Protein AF-A0A9E5M0B5-F1 (afdb_monomer_lite)

Sequence (197 aa):
MRLLFVADPLESFRTYKDSTYAMMVQAQERGHSLYACDTSDLVALSSAAALAGRDGRSCRLAAQVARIELQRDASTVAAADDAASYDGWSGGAPAVRWFVRGEVELLALAGFDAIVMRKDPPFDLEFLYATQLLERAKAEGARVFNDPRALRDHNEKLAILEFAQFTAPTLVSRDPARLRAFVVENGEAVLKLLDGM

Structure (mmCIF, N/CA/C/O backbone):
data_AF-A0A9E5M0B5-F1
#
_entry.id   AF-A0A9E5M0B5-F1
#
loop_
_atom_site.group_PDB
_atom_site.id
_atom_site.type_symbol
_atom_site.label_atom_id
_atom_site.label_alt_id
_atom_site.label_comp_id
_atom_site.label_asym_id
_atom_site.label_entity_id
_atom_site.label_seq_id
_atom_site.pdbx_PDB_ins_code
_atom_site.Cartn_x
_atom_site.Cartn_y
_atom_site.Cartn_z
_atom_site.occupancy
_atom_site.B_iso_or_equiv
_atom_site.auth_seq_id
_atom_site.auth_comp_id
_atom_site.auth_asym_id
_atom_site.auth_atom_id
_atom_site.pdbx_PDB_model_num
ATOM 1 N N . MET A 1 1 ? -18.849 5.292 7.263 1.00 95.75 1 MET A N 1
ATOM 2 C CA . MET A 1 1 ? -17.879 4.176 7.239 1.00 95.75 1 MET A CA 1
ATOM 3 C C . MET A 1 1 ? -16.665 4.557 8.073 1.00 95.75 1 MET A C 1
ATOM 5 O O . MET A 1 1 ? -16.406 5.749 8.199 1.00 95.75 1 MET A O 1
ATOM 9 N N . ARG A 1 2 ? -15.943 3.587 8.639 1.00 97.44 2 ARG A N 1
ATOM 10 C CA . ARG A 1 2 ? -14.616 3.758 9.251 1.00 97.44 2 ARG A CA 1
ATOM 11 C C . ARG A 1 2 ? -13.557 3.382 8.219 1.00 97.44 2 ARG A C 1
ATOM 13 O O . ARG A 1 2 ? -13.495 2.220 7.826 1.00 97.44 2 A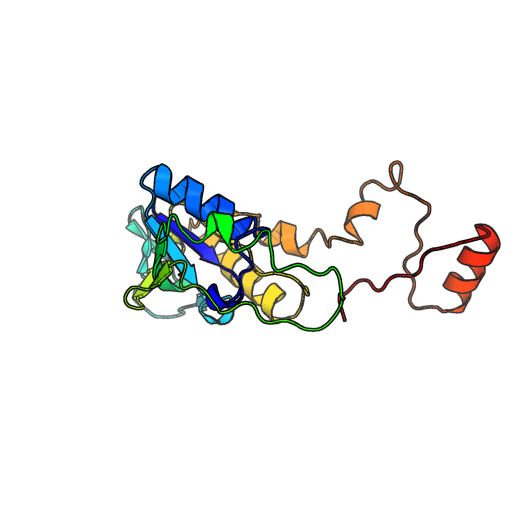RG A O 1
ATOM 20 N N . LEU A 1 3 ? -12.764 4.345 7.768 1.00 98.62 3 LEU A N 1
ATOM 21 C CA . LEU A 1 3 ? -11.724 4.134 6.763 1.00 98.62 3 LEU A CA 1
ATOM 22 C C . LEU A 1 3 ? -10.355 4.256 7.423 1.00 98.62 3 LEU A C 1
ATOM 24 O O . LEU A 1 3 ? -10.087 5.269 8.066 1.00 98.62 3 LEU A O 1
ATOM 28 N N . LEU A 1 4 ? -9.513 3.240 7.262 1.00 98.69 4 LEU A N 1
ATOM 29 C CA . LEU A 1 4 ? -8.119 3.270 7.692 1.00 98.69 4 LEU A CA 1
ATOM 30 C C . LEU A 1 4 ? -7.223 3.538 6.486 1.00 98.69 4 LEU A C 1
ATOM 32 O O . LEU A 1 4 ? -7.334 2.846 5.480 1.00 98.69 4 LEU A O 1
ATOM 36 N N . PHE A 1 5 ? -6.318 4.498 6.603 1.00 98.69 5 PHE A N 1
ATOM 37 C CA . PHE A 1 5 ? -5.231 4.725 5.660 1.00 98.69 5 PHE A CA 1
ATOM 38 C C . PHE A 1 5 ? -3.931 4.221 6.289 1.00 98.69 5 PHE A C 1
ATOM 40 O O . PHE A 1 5 ? -3.513 4.742 7.319 1.00 98.69 5 PHE A O 1
ATOM 47 N N . VAL A 1 6 ? -3.319 3.204 5.682 1.00 98.44 6 VAL A N 1
ATOM 48 C CA . VAL A 1 6 ? -1.963 2.755 6.030 1.00 98.44 6 VAL A CA 1
ATOM 49 C C . VAL A 1 6 ? -1.020 3.506 5.101 1.00 98.44 6 VAL A C 1
ATOM 51 O O . VAL A 1 6 ? -0.993 3.203 3.908 1.00 98.44 6 VAL A O 1
ATOM 54 N N . ALA A 1 7 ? -0.346 4.536 5.596 1.00 97.50 7 ALA A N 1
ATOM 55 C CA . ALA A 1 7 ? 0.393 5.489 4.769 1.00 97.50 7 ALA A CA 1
ATOM 56 C C . ALA A 1 7 ? 1.601 6.060 5.515 1.00 97.50 7 ALA A C 1
ATOM 58 O O . ALA A 1 7 ? 1.702 5.911 6.730 1.00 97.50 7 ALA A O 1
ATOM 59 N N . ASP A 1 8 ? 2.479 6.751 4.788 1.00 95.56 8 ASP A N 1
ATOM 60 C CA . ASP A 1 8 ? 3.555 7.544 5.382 1.00 95.56 8 ASP A CA 1
ATOM 61 C C . ASP A 1 8 ? 3.018 8.567 6.405 1.00 95.56 8 ASP A C 1
ATOM 63 O O . ASP A 1 8 ? 1.839 8.947 6.346 1.00 95.56 8 ASP A O 1
ATOM 67 N N . PRO A 1 9 ? 3.866 9.064 7.330 1.00 94.31 9 PRO A N 1
ATOM 68 C CA . PRO A 1 9 ? 3.465 10.073 8.304 1.00 94.31 9 PRO A CA 1
ATOM 69 C C . PRO A 1 9 ? 2.752 11.247 7.630 1.00 94.31 9 PRO A C 1
ATOM 71 O O . PRO A 1 9 ? 3.323 11.908 6.762 1.00 94.31 9 PRO A O 1
ATOM 74 N N . LEU A 1 10 ? 1.509 11.525 8.036 1.00 92.81 10 LEU A N 1
ATOM 75 C CA . LEU A 1 10 ? 0.664 12.562 7.423 1.00 92.81 10 LEU A CA 1
ATOM 76 C C . LEU A 1 10 ? 1.336 13.946 7.434 1.00 92.81 10 LEU A C 1
ATOM 78 O O . LEU A 1 10 ? 1.1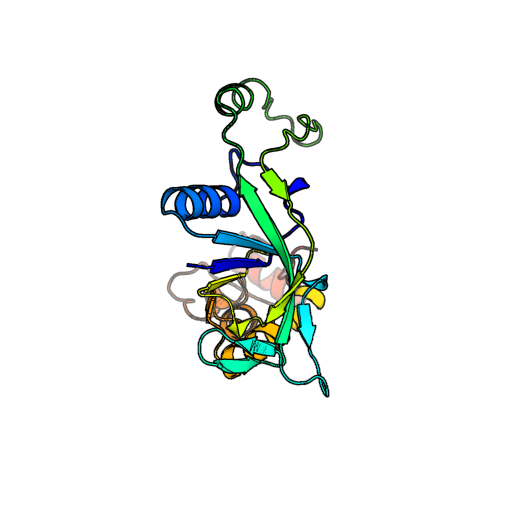52 14.764 6.539 1.00 92.81 10 LEU A O 1
ATOM 82 N N . GLU A 1 11 ? 2.179 14.206 8.425 1.00 90.38 11 GLU A N 1
ATOM 83 C CA . GLU A 1 11 ? 3.008 15.403 8.530 1.00 90.38 11 GLU A CA 1
ATOM 84 C C . GLU A 1 11 ? 3.915 15.630 7.302 1.00 90.38 11 GLU A C 1
ATOM 86 O O . GLU A 1 11 ? 4.281 16.769 7.019 1.00 90.38 11 GLU A O 1
ATOM 91 N N . SER A 1 12 ? 4.257 14.573 6.557 1.00 89.94 12 SER A N 1
ATOM 92 C CA . SER A 1 12 ? 5.091 14.637 5.350 1.00 89.94 12 SER A CA 1
ATOM 93 C C . SER A 1 12 ? 4.324 14.979 4.066 1.00 89.94 12 SER A C 1
ATOM 95 O O . SER A 1 12 ? 4.945 15.283 3.042 1.00 89.94 12 SER A O 1
ATOM 97 N N . PHE A 1 13 ? 2.987 14.953 4.093 1.00 90.19 13 PHE A N 1
ATOM 98 C CA . PHE A 1 13 ? 2.182 15.075 2.879 1.00 90.19 13 PHE A CA 1
ATOM 99 C C . PHE A 1 13 ? 2.238 16.486 2.302 1.00 90.19 13 PHE A C 1
ATOM 101 O O . PHE A 1 13 ? 2.132 17.495 3.003 1.00 90.19 13 PHE A O 1
ATOM 108 N N . ARG A 1 14 ? 2.296 16.556 0.971 1.00 89.25 14 ARG A N 1
ATOM 109 C CA . ARG A 1 14 ? 2.156 17.806 0.218 1.00 89.25 14 ARG A CA 1
ATOM 110 C C . ARG A 1 14 ? 0.733 17.917 -0.311 1.00 89.25 14 ARG A C 1
ATOM 112 O O . ARG A 1 14 ? 0.466 17.534 -1.447 1.00 89.25 14 ARG A O 1
ATOM 119 N N . THR A 1 15 ? -0.165 18.453 0.513 1.00 88.69 15 THR A N 1
ATOM 120 C CA . THR A 1 15 ? -1.627 18.460 0.288 1.00 88.69 15 THR A CA 1
ATOM 121 C C . THR A 1 15 ? -2.066 18.931 -1.102 1.00 88.69 15 THR A C 1
ATOM 123 O O . THR A 1 15 ? -3.020 18.385 -1.643 1.00 88.69 15 THR A O 1
ATOM 126 N N . TYR A 1 16 ? -1.351 19.874 -1.725 1.00 85.31 16 TYR A N 1
ATOM 127 C CA . TYR A 1 16 ? -1.674 20.383 -3.067 1.00 85.31 16 TYR A CA 1
ATOM 128 C C . TYR A 1 16 ? -1.540 19.345 -4.199 1.00 85.31 16 TYR A C 1
ATOM 130 O O . TYR A 1 16 ? -2.122 19.521 -5.265 1.00 85.31 16 TYR A O 1
ATOM 138 N N . LYS A 1 17 ? -0.770 18.269 -3.997 1.00 89.56 17 LYS A N 1
ATOM 139 C CA . LYS A 1 17 ? -0.542 17.211 -5.000 1.00 89.56 17 LYS A CA 1
ATOM 140 C C . LYS A 1 17 ? -0.695 15.795 -4.451 1.00 89.56 17 LYS A C 1
ATOM 142 O O . LYS A 1 17 ? -0.392 14.826 -5.147 1.00 89.56 17 LYS A O 1
ATOM 147 N N . ASP A 1 18 ? -1.131 15.673 -3.205 1.00 92.12 18 ASP A N 1
ATOM 148 C CA . ASP A 1 18 ? -1.264 14.393 -2.536 1.00 92.12 18 ASP A CA 1
ATOM 149 C C . ASP A 1 18 ? -2.647 13.790 -2.809 1.00 92.12 18 ASP A C 1
ATOM 151 O O . ASP A 1 18 ? -3.692 14.304 -2.398 1.00 92.12 18 ASP A O 1
ATOM 155 N N . SER A 1 19 ? -2.659 12.676 -3.535 1.00 95.25 19 SER A N 1
ATOM 156 C CA . SER A 1 19 ? -3.900 11.974 -3.866 1.00 95.25 19 SER A CA 1
ATOM 157 C C . SER A 1 19 ? -4.521 11.284 -2.648 1.00 95.25 19 SER A C 1
ATOM 159 O O . SER A 1 19 ? -5.746 11.189 -2.575 1.00 95.25 19 SER A O 1
ATOM 161 N N . THR A 1 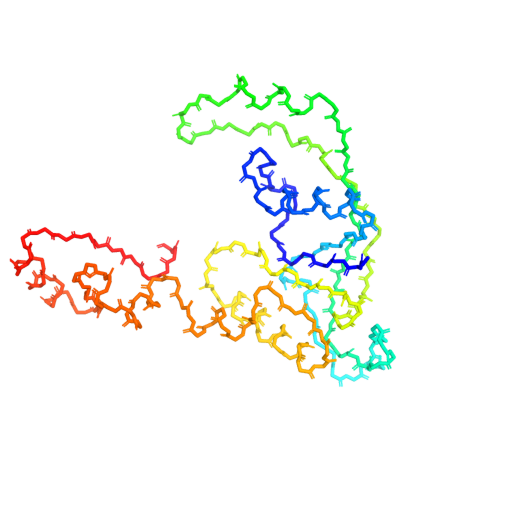20 ? -3.720 10.863 -1.664 1.00 96.38 20 THR A N 1
ATOM 162 C CA . THR A 1 20 ? -4.214 10.295 -0.402 1.00 96.38 20 THR A CA 1
ATOM 163 C C . THR A 1 20 ? -4.981 11.357 0.390 1.00 96.38 20 THR A C 1
ATOM 165 O O . THR A 1 20 ? -6.100 11.097 0.835 1.00 96.38 20 THR A O 1
ATOM 168 N N . TYR A 1 21 ? -4.450 12.580 0.482 1.00 95.56 21 TYR A N 1
ATOM 169 C CA . TYR A 1 21 ? -5.150 13.729 1.062 1.00 95.56 21 TYR A CA 1
ATOM 170 C C . TYR A 1 21 ? -6.485 13.999 0.352 1.00 95.56 21 TYR A C 1
ATOM 172 O O . TYR A 1 21 ? -7.523 14.093 1.010 1.00 95.56 21 TYR A O 1
ATOM 180 N N . ALA A 1 22 ? -6.500 14.045 -0.985 1.00 95.81 22 ALA A N 1
ATOM 181 C CA . ALA A 1 22 ? -7.733 14.260 -1.748 1.00 95.81 22 ALA A CA 1
ATOM 182 C C . ALA A 1 22 ? -8.801 13.179 -1.466 1.00 95.81 22 ALA A C 1
ATOM 184 O O . ALA A 1 22 ? -9.986 13.494 -1.316 1.00 95.81 22 ALA A O 1
ATOM 185 N N . MET A 1 23 ? -8.393 11.909 -1.328 1.00 97.62 23 MET A N 1
ATOM 186 C CA . MET A 1 23 ? -9.287 10.815 -0.924 1.00 97.62 23 MET A CA 1
ATOM 187 C C . MET A 1 23 ? -9.855 11.032 0.484 1.00 97.62 23 MET A C 1
ATOM 189 O O . MET A 1 23 ? -11.055 10.845 0.695 1.00 97.62 23 MET A O 1
ATOM 193 N N . MET A 1 24 ? -9.017 11.444 1.441 1.00 97.25 24 MET A N 1
ATOM 194 C CA . MET A 1 24 ? -9.436 11.728 2.816 1.00 97.25 24 MET A CA 1
ATOM 195 C C . MET A 1 24 ? -10.434 12.895 2.877 1.00 97.25 24 MET A C 1
ATOM 197 O O . MET A 1 24 ? -11.456 12.777 3.554 1.00 97.25 24 MET A O 1
ATOM 201 N N . VAL A 1 25 ? -10.199 13.983 2.129 1.00 96.25 25 VAL A N 1
ATOM 202 C CA . VAL A 1 25 ? -11.120 15.135 2.039 1.00 96.25 25 VAL A CA 1
ATOM 203 C C . VAL A 1 25 ? -12.507 14.679 1.602 1.00 96.25 25 VAL A C 1
ATOM 205 O O . VAL A 1 25 ? -13.494 14.947 2.290 1.00 96.25 25 VAL A O 1
ATOM 208 N N . GLN A 1 26 ? -12.581 13.926 0.504 1.00 97.31 26 GLN A N 1
ATOM 209 C CA . GLN A 1 26 ? -13.849 13.428 -0.030 1.00 97.31 26 GLN A CA 1
ATOM 210 C C . GLN A 1 26 ? -14.536 12.431 0.909 1.00 97.31 26 GLN A C 1
ATOM 212 O O . GLN A 1 26 ? -15.763 12.408 1.018 1.00 97.31 26 GLN A O 1
ATOM 217 N N . ALA A 1 27 ? -13.769 11.603 1.614 1.00 98.00 27 ALA A N 1
ATOM 218 C CA . ALA A 1 27 ? -14.321 10.690 2.602 1.00 98.00 27 ALA A CA 1
ATOM 219 C C . ALA A 1 27 ? -14.920 11.431 3.811 1.00 98.00 27 ALA A C 1
ATOM 221 O O . ALA A 1 27 ? -16.035 11.104 4.227 1.00 98.00 27 ALA A O 1
ATOM 222 N N . GLN A 1 28 ? -14.234 12.449 4.342 1.00 97.38 28 GLN A N 1
ATOM 223 C CA . GLN A 1 28 ? -14.754 13.265 5.444 1.00 97.38 28 GLN A CA 1
ATOM 224 C C . GLN A 1 28 ? -15.996 14.061 5.023 1.00 97.38 28 GLN A C 1
ATOM 226 O O . GLN A 1 28 ? -16.963 14.122 5.779 1.00 97.38 28 GLN A O 1
ATOM 231 N N . GLU A 1 29 ? -16.018 14.615 3.807 1.00 96.56 29 GLU A N 1
ATOM 232 C CA . GLU A 1 29 ? -17.193 15.299 3.236 1.00 96.56 29 GLU A CA 1
ATOM 233 C C . GLU A 1 29 ? -18.443 14.420 3.200 1.00 96.56 29 GLU A C 1
ATOM 235 O O . GLU A 1 29 ? -19.555 14.899 3.406 1.00 96.56 29 GLU A O 1
ATOM 240 N N . ARG A 1 30 ? -18.261 13.115 2.993 1.00 97.88 30 ARG A N 1
ATOM 241 C CA . ARG A 1 30 ? -19.337 12.115 2.997 1.00 97.88 30 ARG A CA 1
ATOM 242 C C . ARG A 1 30 ? -19.657 11.579 4.397 1.00 97.88 30 ARG A C 1
ATOM 244 O O . ARG A 1 30 ? -20.368 10.583 4.528 1.00 97.88 30 ARG A O 1
ATOM 251 N N . GLY A 1 31 ? -19.114 12.196 5.448 1.00 97.69 31 GLY A N 1
ATOM 252 C CA . GLY A 1 31 ? -19.341 11.810 6.841 1.00 97.69 31 GLY A CA 1
ATOM 253 C C . GLY A 1 31 ? -18.681 10.486 7.234 1.00 97.69 31 GLY A C 1
ATOM 254 O O . GLY A 1 31 ? -19.179 9.781 8.113 1.00 97.69 31 GLY A O 1
ATOM 255 N N . HIS A 1 32 ? -17.604 10.076 6.560 1.00 98.25 32 HIS A N 1
ATOM 256 C CA . HIS A 1 32 ? -16.824 8.912 6.978 1.00 98.25 32 HIS A CA 1
ATOM 257 C C . HIS A 1 32 ? -15.826 9.286 8.078 1.00 98.25 32 HIS A C 1
ATOM 259 O O . HIS A 1 32 ? -15.243 10.366 8.063 1.00 98.25 32 HIS A O 1
ATOM 265 N N . SER A 1 33 ? -15.611 8.369 9.021 1.00 98.19 33 SER A N 1
ATOM 266 C CA . SER A 1 33 ? -14.570 8.504 10.037 1.00 98.19 33 SER A CA 1
ATOM 267 C C . SER A 1 33 ? -13.235 8.076 9.444 1.00 98.19 33 SER A C 1
ATOM 269 O O . SER A 1 33 ? -13.131 6.965 8.913 1.00 98.19 33 SER A O 1
ATOM 271 N N . LEU A 1 34 ? -12.226 8.932 9.567 1.00 98.50 34 LEU A N 1
ATOM 272 C CA . LEU A 1 34 ? -10.882 8.678 9.066 1.00 98.50 34 LEU A CA 1
ATOM 273 C C . LEU A 1 34 ? -9.972 8.203 10.194 1.00 98.50 34 LEU A C 1
ATOM 275 O O . LEU A 1 34 ? -10.000 8.741 11.300 1.00 98.50 34 LEU A O 1
ATOM 279 N N . TYR A 1 35 ? -9.153 7.211 9.885 1.00 98.62 35 TYR A N 1
ATOM 280 C CA . TYR A 1 35 ? -8.090 6.704 10.734 1.00 98.62 35 TYR A CA 1
ATOM 281 C C . TYR A 1 35 ? -6.820 6.598 9.902 1.00 98.62 35 TYR A C 1
ATOM 283 O O . TYR A 1 35 ? -6.892 6.315 8.704 1.00 98.62 35 TYR A O 1
ATOM 291 N N . ALA A 1 36 ? -5.672 6.808 10.529 1.00 98.12 36 ALA A N 1
ATOM 292 C CA . ALA A 1 36 ? -4.380 6.637 9.883 1.00 98.12 36 ALA A CA 1
ATOM 293 C C . ALA A 1 36 ? -3.396 5.917 10.804 1.00 98.12 36 ALA A C 1
ATOM 295 O O . ALA A 1 36 ? -3.480 6.058 12.030 1.00 98.12 36 ALA A O 1
ATOM 296 N N . CYS A 1 37 ? -2.486 5.166 10.193 1.00 97.88 37 CYS A N 1
ATOM 297 C CA . CYS A 1 37 ? -1.316 4.572 10.828 1.00 97.88 37 CYS A CA 1
ATOM 298 C C . CYS A 1 37 ? -0.203 4.358 9.794 1.00 97.88 37 CYS A C 1
ATOM 300 O O . CYS A 1 37 ? -0.467 4.359 8.586 1.00 97.88 37 CYS A O 1
ATOM 302 N N . ASP A 1 38 ? 1.016 4.150 10.274 1.00 97.00 38 ASP A N 1
ATOM 303 C CA . ASP A 1 38 ? 2.153 3.720 9.463 1.00 97.00 38 ASP A CA 1
ATOM 304 C C . ASP A 1 38 ? 2.167 2.183 9.302 1.00 97.00 38 ASP A C 1
ATOM 306 O O . ASP A 1 38 ? 1.399 1.459 9.947 1.00 97.00 38 ASP A O 1
ATOM 310 N N . THR A 1 39 ? 3.017 1.648 8.422 1.00 97.00 39 THR A N 1
ATOM 311 C CA . THR A 1 39 ? 3.227 0.197 8.292 1.00 97.00 39 THR A CA 1
ATOM 312 C C . THR A 1 39 ? 3.801 -0.429 9.559 1.00 97.00 39 THR A C 1
ATOM 314 O O . THR A 1 39 ? 3.424 -1.553 9.903 1.00 97.00 39 THR A O 1
ATOM 317 N N . SER A 1 40 ? 4.639 0.304 10.291 1.00 96.62 40 SER A N 1
ATOM 318 C CA . SER A 1 40 ? 5.216 -0.114 11.573 1.00 96.62 40 SER A CA 1
ATOM 319 C C . SER A 1 40 ? 4.192 -0.252 12.708 1.00 96.62 40 SER A C 1
ATOM 321 O O . SER A 1 40 ? 4.447 -0.958 13.685 1.00 96.62 40 SER A O 1
ATOM 323 N N . ASP A 1 41 ? 3.004 0.343 12.562 1.00 97.75 41 ASP A N 1
ATOM 324 C CA . ASP A 1 41 ? 1.914 0.251 13.536 1.00 97.75 41 ASP A CA 1
ATOM 325 C C . ASP A 1 41 ? 1.073 -1.031 13.396 1.00 97.75 41 ASP A C 1
ATOM 327 O O . ASP A 1 41 ? 0.206 -1.296 14.238 1.00 97.75 41 ASP A O 1
ATOM 331 N N . LEU A 1 42 ? 1.287 -1.826 12.339 1.00 97.81 42 LEU A N 1
ATOM 332 C CA . LEU A 1 42 ? 0.588 -3.093 12.109 1.00 97.81 42 LEU A CA 1
ATOM 333 C C . LEU A 1 42 ? 1.067 -4.165 13.096 1.00 97.81 42 LEU A C 1
ATOM 335 O O . LEU A 1 42 ? 2.260 -4.419 13.251 1.00 97.81 42 LEU A O 1
ATOM 339 N N . VAL A 1 43 ? 0.124 -4.867 13.726 1.00 95.25 43 VAL A N 1
ATOM 340 C CA . VAL A 1 43 ? 0.417 -5.868 14.760 1.00 95.25 43 VAL A CA 1
ATOM 341 C C . VAL A 1 43 ? -0.323 -7.175 14.486 1.00 95.25 43 VAL A C 1
ATOM 343 O O . VAL A 1 43 ? -1.507 -7.184 14.146 1.00 95.25 43 VAL A O 1
ATOM 346 N N . ALA A 1 44 ? 0.366 -8.300 14.700 1.00 94.25 44 ALA A N 1
ATOM 347 C CA . ALA A 1 44 ? -0.229 -9.632 14.748 1.00 94.25 44 ALA A CA 1
ATOM 348 C C . ALA A 1 44 ? -0.204 -10.193 16.173 1.00 94.25 44 ALA A C 1
ATOM 350 O O . ALA A 1 44 ? 0.841 -10.243 16.820 1.00 94.25 44 ALA A O 1
ATOM 351 N N . LEU A 1 45 ? -1.355 -10.663 16.649 1.00 88.75 45 LEU A N 1
ATOM 352 C CA . LEU A 1 45 ? -1.521 -11.202 17.995 1.00 88.75 45 LEU A CA 1
ATOM 353 C C . LEU A 1 45 ? -1.689 -12.726 17.937 1.00 88.75 45 LEU A C 1
ATOM 355 O O . LEU A 1 45 ? -2.587 -13.246 17.275 1.00 88.75 45 LEU A O 1
ATOM 359 N N . SER A 1 46 ? -0.837 -13.469 18.646 1.00 80.19 46 SER A N 1
ATOM 360 C CA . SER A 1 46 ? -0.914 -14.937 18.692 1.00 80.19 46 SER A CA 1
ATOM 361 C C . SER A 1 46 ? -1.909 -15.457 19.735 1.00 80.19 46 SER A C 1
ATOM 363 O O . SER A 1 46 ? -2.555 -16.476 19.496 1.00 80.19 46 SER A O 1
ATOM 365 N N . SER A 1 47 ? -2.045 -14.759 20.869 1.00 68.62 47 SER A N 1
ATOM 366 C CA . SER A 1 47 ? -2.735 -15.257 22.070 1.00 68.62 47 SER A CA 1
ATOM 367 C C . SER A 1 47 ? -3.709 -14.276 22.733 1.00 68.62 47 SER A C 1
ATOM 369 O O . SER A 1 47 ? -4.398 -14.665 23.675 1.00 68.62 47 SER A O 1
ATOM 371 N N . ALA A 1 48 ? -3.805 -13.025 22.272 1.00 54.34 48 ALA A N 1
ATOM 372 C CA . ALA A 1 48 ? -4.793 -12.092 22.809 1.00 54.34 48 ALA A CA 1
ATOM 373 C C . ALA A 1 48 ? -6.213 -12.553 22.445 1.00 54.34 48 ALA A C 1
ATOM 375 O O . ALA A 1 48 ? -6.426 -13.073 21.344 1.00 54.34 48 ALA A O 1
ATOM 376 N N . ALA A 1 49 ? -7.178 -12.339 23.350 1.00 63.59 49 ALA A N 1
ATOM 377 C CA . ALA A 1 49 ? -8.598 -12.438 23.026 1.00 63.59 49 ALA A CA 1
ATOM 378 C C . ALA A 1 49 ? -8.832 -11.588 21.775 1.00 63.59 49 ALA A C 1
ATOM 380 O O . ALA A 1 49 ? -8.669 -10.369 21.813 1.00 63.59 49 ALA A O 1
ATOM 381 N N . ALA A 1 50 ? -9.054 -12.260 20.647 1.00 67.00 50 ALA A N 1
ATOM 382 C CA . ALA A 1 50 ? -9.011 -11.620 19.348 1.00 67.00 50 ALA A CA 1
ATOM 383 C C . ALA A 1 50 ? -9.965 -10.420 19.332 1.00 67.00 50 ALA A C 1
ATOM 385 O O . ALA A 1 50 ? -11.084 -10.492 19.845 1.00 67.00 50 ALA A O 1
ATOM 386 N N . LEU A 1 51 ? -9.477 -9.298 18.802 1.00 79.56 51 LEU A N 1
ATOM 387 C CA . LEU A 1 51 ? -10.187 -8.032 18.873 1.00 79.56 51 LEU A CA 1
ATOM 388 C C . LEU A 1 51 ? -11.491 -8.145 18.078 1.00 79.56 51 LEU A C 1
ATOM 390 O O . LEU A 1 51 ? -11.549 -8.810 17.037 1.00 79.56 51 LEU A O 1
ATOM 394 N N . ALA A 1 52 ? -12.545 -7.501 18.576 1.00 78.88 52 ALA A N 1
ATOM 395 C CA . ALA A 1 52 ? -13.842 -7.523 17.917 1.00 78.88 52 ALA A CA 1
ATOM 396 C C . ALA A 1 52 ? -13.758 -6.790 16.568 1.00 78.88 52 ALA A C 1
ATOM 398 O O . ALA A 1 52 ? -13.547 -5.578 16.506 1.00 78.88 52 ALA A O 1
ATOM 399 N N . GLY A 1 53 ? -13.917 -7.538 15.479 1.00 79.31 53 GLY A N 1
ATOM 400 C CA . GLY A 1 53 ? -14.146 -6.990 14.151 1.00 79.31 53 GLY A CA 1
ATOM 401 C C . GLY A 1 53 ? -15.563 -6.433 14.016 1.00 79.31 53 GLY A C 1
ATOM 402 O O . GLY A 1 53 ? -16.422 -6.619 14.881 1.00 79.31 53 GLY A O 1
ATOM 403 N N . ARG A 1 54 ? -15.828 -5.770 12.888 1.00 77.94 54 ARG A N 1
ATOM 404 C CA . ARG A 1 54 ? -17.078 -5.031 12.654 1.00 77.94 54 ARG A CA 1
ATOM 405 C C . ARG A 1 54 ? -18.337 -5.904 12.752 1.00 77.94 54 ARG A C 1
ATOM 407 O O . ARG A 1 54 ? -19.372 -5.431 13.199 1.00 77.94 54 ARG A O 1
ATOM 414 N N . ASP A 1 55 ? -18.231 -7.177 12.372 1.00 76.88 55 ASP A N 1
ATOM 415 C CA . ASP A 1 55 ? -19.359 -8.116 12.324 1.00 76.88 55 ASP A CA 1
ATOM 416 C C . ASP A 1 55 ? -19.347 -9.111 13.510 1.00 76.88 55 ASP A C 1
ATOM 418 O O . ASP A 1 55 ? -19.844 -10.229 13.393 1.00 76.88 55 ASP A O 1
ATOM 422 N N . GLY A 1 56 ? -18.671 -8.779 14.619 1.00 74.12 56 GLY A N 1
ATOM 423 C CA . GLY A 1 56 ? -18.471 -9.686 15.763 1.00 74.12 56 GLY A CA 1
ATOM 424 C C . GLY A 1 56 ? -17.471 -10.822 15.506 1.00 74.12 56 GLY A C 1
ATOM 425 O O . GLY A 1 56 ? -17.144 -11.586 16.412 1.00 74.12 56 GLY A O 1
ATOM 426 N N . ARG A 1 57 ? -16.943 -10.920 14.279 1.00 76.50 57 ARG A N 1
ATOM 427 C CA . ARG A 1 57 ? -15.838 -11.815 13.931 1.00 76.50 57 ARG A CA 1
ATOM 428 C C . ARG A 1 57 ? -14.568 -11.370 14.638 1.00 76.50 57 ARG A C 1
ATOM 430 O O . ARG A 1 57 ? -14.224 -10.193 14.642 1.00 76.50 57 ARG A O 1
ATOM 437 N N . SER A 1 58 ? -13.865 -12.331 15.209 1.00 84.38 58 SER A N 1
ATOM 438 C CA . SER A 1 58 ? -12.613 -12.084 15.900 1.00 84.38 58 SER A CA 1
ATOM 439 C C . SER A 1 58 ? -11.484 -11.848 14.893 1.00 84.38 58 SER A C 1
ATOM 441 O O . SER A 1 58 ? -11.327 -12.658 13.979 1.00 84.38 58 SER A O 1
ATOM 443 N N . CYS A 1 59 ? -10.683 -10.801 15.077 1.00 88.81 59 CYS A N 1
ATOM 444 C CA . CYS A 1 59 ? -9.514 -10.529 14.244 1.00 88.81 59 CYS A CA 1
ATOM 445 C C . CYS A 1 59 ? -8.263 -10.397 15.112 1.00 88.81 59 CYS A C 1
ATOM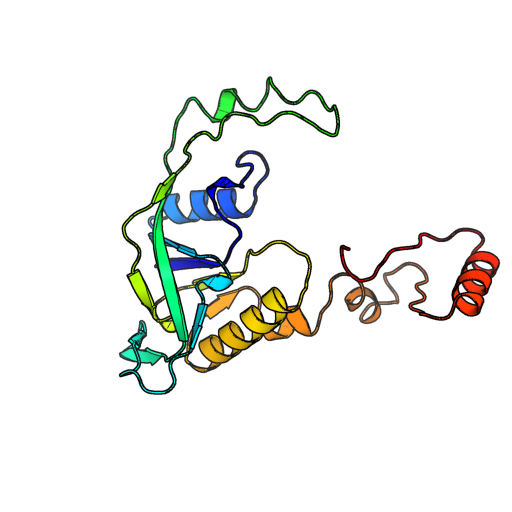 447 O O . CYS A 1 59 ? -8.240 -9.669 16.105 1.00 88.81 59 CYS A O 1
ATOM 449 N N . ARG A 1 60 ? -7.218 -11.134 14.745 1.00 92.88 60 ARG A N 1
ATOM 450 C CA . ARG A 1 60 ? -5.916 -11.145 15.425 1.00 92.88 60 ARG A CA 1
ATOM 451 C C . ARG A 1 60 ? -4.958 -10.099 14.877 1.00 92.88 60 ARG A C 1
ATOM 453 O O . ARG A 1 60 ? -3.878 -9.914 15.431 1.00 92.88 60 ARG A O 1
ATOM 460 N N . LEU A 1 61 ? -5.335 -9.473 13.768 1.00 96.00 61 LEU A N 1
ATOM 461 C CA . LEU A 1 61 ? -4.544 -8.471 13.084 1.00 96.00 61 LEU A CA 1
ATOM 462 C C . LEU A 1 61 ? -5.124 -7.113 13.462 1.00 96.00 61 LEU A C 1
ATOM 464 O O . LEU A 1 61 ? -6.325 -6.866 13.317 1.00 96.00 61 LEU A O 1
ATOM 468 N N . ALA A 1 62 ? -4.266 -6.256 13.985 1.00 96.06 62 ALA A N 1
ATOM 469 C CA . ALA A 1 62 ? -4.624 -4.962 14.535 1.00 96.06 62 ALA A CA 1
ATOM 470 C C . ALA A 1 62 ? -3.664 -3.891 14.023 1.00 96.06 62 ALA A C 1
ATOM 472 O O . ALA A 1 62 ? -2.640 -4.202 13.416 1.00 96.06 62 ALA A O 1
ATOM 473 N N . ALA A 1 63 ? -3.993 -2.638 14.299 1.00 97.56 63 ALA A N 1
ATOM 474 C CA . ALA A 1 63 ? -3.059 -1.535 14.163 1.00 97.56 63 ALA A CA 1
ATOM 475 C C . ALA A 1 63 ? -3.212 -0.568 15.334 1.00 97.56 63 ALA A C 1
ATOM 477 O O . ALA A 1 63 ? -4.322 -0.393 15.854 1.00 97.56 63 ALA A O 1
ATOM 478 N N . GLN A 1 64 ? -2.104 0.055 15.729 1.00 97.56 64 GLN A N 1
ATOM 479 C CA . GLN A 1 64 ? -2.156 1.294 16.496 1.00 97.56 64 GLN A CA 1
ATOM 480 C C . GLN A 1 64 ? -2.602 2.397 15.542 1.00 97.56 64 GLN A C 1
ATOM 482 O O . GLN A 1 64 ? -1.928 2.695 14.565 1.00 97.56 64 GLN A O 1
ATOM 487 N N . VAL A 1 65 ? -3.783 2.954 15.767 1.00 97.81 65 VAL A N 1
ATOM 488 C CA . VAL A 1 65 ? -4.382 3.930 14.855 1.00 97.81 65 VAL A CA 1
ATOM 489 C C . VAL A 1 65 ? -4.777 5.172 15.619 1.00 97.81 65 VAL A C 1
ATOM 491 O O . VAL A 1 65 ? -5.182 5.097 16.776 1.00 97.81 65 VAL A O 1
ATOM 494 N N . ALA A 1 66 ? -4.749 6.312 14.945 1.00 97.19 66 ALA A N 1
ATOM 495 C CA . ALA A 1 66 ? -5.370 7.520 15.458 1.00 97.19 66 ALA A CA 1
ATOM 496 C C . ALA A 1 66 ? -6.520 7.938 14.549 1.00 97.19 66 ALA A C 1
ATOM 498 O O . ALA A 1 66 ? -6.407 7.895 13.319 1.00 97.19 66 ALA A O 1
ATOM 499 N N . ARG A 1 67 ? -7.629 8.376 15.152 1.00 97.69 67 ARG A N 1
ATOM 500 C CA . ARG A 1 67 ? -8.682 9.070 14.406 1.00 97.69 67 ARG A CA 1
ATOM 501 C C . ARG A 1 67 ? -8.146 10.417 13.927 1.00 97.69 67 ARG A C 1
ATOM 503 O O . ARG A 1 67 ? -7.514 11.140 14.699 1.00 97.69 67 ARG A O 1
ATOM 510 N N . ILE A 1 68 ? -8.424 10.748 12.672 1.00 96.50 68 ILE A N 1
ATOM 511 C CA . ILE A 1 68 ? -7.985 11.988 12.036 1.00 96.50 68 ILE A CA 1
ATOM 512 C C . ILE A 1 68 ? -9.200 12.838 11.669 1.00 96.50 68 ILE A C 1
ATOM 514 O O . ILE A 1 68 ? -10.181 12.330 11.125 1.00 96.50 68 ILE A O 1
ATOM 518 N N . GLU A 1 69 ? -9.112 14.136 11.940 1.00 96.56 69 GLU A N 1
ATOM 519 C CA . GLU A 1 69 ? -10.069 15.136 11.469 1.00 96.56 69 GLU A CA 1
ATOM 520 C C . GLU A 1 69 ? -9.334 16.183 10.640 1.00 96.56 69 GLU A C 1
ATOM 522 O O . GLU A 1 69 ? -8.416 16.849 11.120 1.00 96.56 69 GLU A O 1
ATOM 527 N N . LEU A 1 70 ? -9.716 16.311 9.372 1.00 94.38 70 LEU A N 1
ATOM 528 C CA . LEU A 1 70 ? -9.119 17.281 8.465 1.00 94.38 70 LEU A CA 1
ATOM 529 C C . LEU A 1 70 ? -9.629 18.675 8.802 1.00 94.38 70 LEU A C 1
ATOM 531 O O . LEU A 1 70 ? -10.841 18.900 8.883 1.00 94.38 70 LEU A O 1
ATOM 535 N N . GLN A 1 71 ? -8.702 19.614 8.938 1.00 88.19 71 GLN A N 1
ATOM 536 C CA . GLN A 1 71 ? -9.019 21.018 9.137 1.00 88.19 71 GLN A CA 1
ATOM 537 C C . GLN A 1 71 ? -9.156 21.689 7.772 1.00 88.19 71 GLN A C 1
ATOM 539 O O . GLN A 1 71 ? -8.249 21.639 6.943 1.00 88.19 71 GLN A O 1
ATOM 544 N N . ARG A 1 72 ? -10.304 22.325 7.528 1.00 68.25 72 ARG A N 1
ATOM 545 C CA . ARG A 1 72 ? -10.453 23.248 6.402 1.00 68.25 72 ARG A CA 1
ATOM 546 C C . ARG A 1 72 ? -9.966 24.610 6.853 1.00 68.25 72 ARG A C 1
ATOM 548 O O . ARG A 1 72 ? -10.742 25.362 7.435 1.00 68.25 72 ARG A O 1
ATOM 555 N N . ASP A 1 73 ? -8.710 24.932 6.597 1.00 55.81 73 ASP A N 1
ATOM 556 C CA . ASP A 1 73 ? -8.317 26.332 6.649 1.00 55.81 73 ASP A CA 1
ATOM 557 C C . ASP A 1 73 ? -8.525 26.949 5.261 1.00 55.81 73 ASP A C 1
ATOM 559 O O . ASP A 1 73 ? -7.864 26.571 4.293 1.00 55.81 73 ASP A O 1
ATOM 563 N N . ALA A 1 74 ? -9.461 27.896 5.156 1.00 47.09 74 ALA A N 1
ATOM 564 C CA . ALA A 1 74 ? -9.763 28.611 3.916 1.00 47.09 74 ALA A CA 1
ATOM 565 C C . ALA A 1 74 ? -8.551 29.397 3.369 1.00 47.09 74 ALA A C 1
ATOM 567 O O . ALA A 1 74 ? -8.553 29.782 2.202 1.00 47.09 74 ALA A O 1
ATOM 568 N N . SER A 1 75 ? -7.508 29.602 4.181 1.00 46.34 75 SER A N 1
ATOM 569 C CA . SER A 1 75 ? -6.265 30.275 3.789 1.00 46.34 75 SER A CA 1
ATOM 570 C C . SER A 1 75 ? -5.207 29.354 3.157 1.00 46.34 75 SER A C 1
ATOM 572 O O . SER A 1 75 ? -4.256 29.842 2.548 1.00 46.34 75 SER A O 1
ATOM 574 N N . THR A 1 76 ? -5.376 28.026 3.222 1.00 47.19 76 THR A N 1
ATOM 575 C CA . THR A 1 76 ? -4.370 27.059 2.724 1.00 47.19 76 THR A CA 1
ATOM 576 C C . THR A 1 76 ? -4.443 26.766 1.234 1.00 47.19 76 THR A C 1
ATOM 578 O O . THR A 1 76 ? -3.460 26.308 0.658 1.00 47.19 76 THR A O 1
ATOM 581 N N . VAL A 1 77 ? -5.573 27.068 0.595 1.00 45.56 77 VAL A N 1
ATOM 582 C CA . VAL A 1 77 ? -5.734 26.881 -0.854 1.00 45.56 77 VAL A CA 1
ATOM 583 C C . VAL A 1 77 ? -4.972 27.961 -1.636 1.00 45.56 77 VAL A C 1
ATOM 585 O O . VAL A 1 77 ? -4.514 27.692 -2.734 1.00 45.56 77 VAL A O 1
ATOM 588 N N . ALA A 1 78 ? -4.778 29.153 -1.055 1.00 40.47 78 ALA A N 1
ATOM 589 C CA . ALA A 1 78 ? -4.147 30.289 -1.734 1.00 40.47 78 ALA A CA 1
ATOM 590 C C . ALA A 1 78 ? -2.622 30.387 -1.526 1.00 40.47 78 ALA A C 1
ATOM 592 O O . ALA A 1 78 ? -1.927 30.954 -2.359 1.00 40.47 78 ALA A O 1
ATOM 593 N N . ALA A 1 79 ? -2.074 29.843 -0.432 1.00 42.84 79 ALA A N 1
ATOM 594 C CA . ALA A 1 79 ? -0.648 29.995 -0.112 1.00 42.84 79 ALA A CA 1
ATOM 595 C C . ALA A 1 79 ? 0.280 29.004 -0.847 1.00 42.84 79 ALA A C 1
ATOM 597 O O . ALA A 1 79 ? 1.499 29.156 -0.793 1.00 42.84 79 ALA A O 1
ATOM 598 N N . ALA A 1 80 ? -0.272 27.981 -1.509 1.00 46.50 80 ALA A N 1
ATOM 599 C CA . ALA A 1 80 ? 0.513 26.995 -2.256 1.00 46.50 80 ALA A CA 1
ATOM 600 C C . ALA A 1 80 ? 0.861 27.447 -3.687 1.00 46.50 80 ALA A C 1
ATOM 602 O O . ALA A 1 80 ? 1.813 26.916 -4.260 1.00 46.50 80 ALA A O 1
ATOM 603 N N . ASP A 1 81 ? 0.136 28.426 -4.238 1.00 42.28 81 ASP A N 1
ATOM 604 C CA . ASP A 1 81 ? 0.310 28.866 -5.629 1.00 42.28 81 ASP A CA 1
ATOM 605 C C . ASP A 1 81 ? 1.507 29.820 -5.821 1.00 42.28 81 ASP A C 1
ATOM 607 O O . ASP A 1 81 ? 2.076 29.866 -6.909 1.00 42.28 81 ASP A O 1
ATOM 611 N N . ASP A 1 82 ? 1.976 30.499 -4.764 1.00 41.28 82 ASP A N 1
ATOM 612 C CA . ASP A 1 82 ? 2.980 31.577 -4.876 1.00 41.28 82 ASP A CA 1
ATOM 613 C C . ASP A 1 82 ? 4.405 31.220 -4.392 1.00 41.28 82 ASP A C 1
ATOM 615 O O . ASP A 1 82 ? 5.285 32.080 -4.377 1.00 41.28 82 ASP A O 1
ATOM 619 N N . ALA A 1 83 ? 4.685 29.965 -4.011 1.00 43.38 83 ALA A N 1
ATOM 620 C CA . ALA A 1 83 ? 6.000 29.577 -3.461 1.00 43.38 83 ALA A CA 1
ATOM 621 C C . ALA A 1 83 ? 6.734 28.456 -4.216 1.00 43.38 83 ALA A C 1
ATOM 623 O O . ALA A 1 83 ? 7.813 28.038 -3.795 1.00 43.38 83 ALA A O 1
ATOM 624 N N . ALA A 1 84 ? 6.196 27.959 -5.331 1.00 43.19 84 ALA A N 1
ATOM 625 C CA . ALA A 1 84 ? 6.871 26.942 -6.131 1.00 43.19 84 ALA A CA 1
ATOM 626 C C . ALA A 1 84 ? 7.707 27.591 -7.246 1.00 43.19 84 ALA A C 1
ATOM 628 O O . ALA A 1 84 ? 7.369 27.494 -8.426 1.00 43.19 84 ALA A O 1
ATOM 629 N N . SER A 1 85 ? 8.837 28.213 -6.884 1.00 39.31 85 SER A N 1
ATOM 630 C CA . SER A 1 85 ? 9.947 28.245 -7.838 1.00 39.31 85 SER A CA 1
ATOM 631 C C . SER A 1 85 ? 10.301 26.790 -8.151 1.00 39.31 85 SER A C 1
ATOM 633 O O . SER A 1 85 ? 10.424 25.945 -7.260 1.00 39.31 85 SER A O 1
ATOM 635 N N . TYR A 1 86 ? 10.383 26.465 -9.438 1.00 43.47 86 TYR A N 1
ATOM 636 C CA . TYR A 1 86 ? 10.733 25.134 -9.930 1.00 43.47 86 TYR A CA 1
ATOM 637 C C . TYR A 1 86 ? 12.247 24.903 -9.793 1.00 43.47 86 TYR A C 1
ATOM 639 O O . TYR A 1 86 ? 12.909 24.461 -10.725 1.00 43.47 86 TYR A O 1
ATOM 647 N N . ASP A 1 87 ? 12.803 25.221 -8.626 1.00 32.78 87 ASP A N 1
ATOM 648 C CA . ASP A 1 87 ? 14.202 24.993 -8.307 1.00 32.78 87 ASP A CA 1
ATOM 649 C C . ASP A 1 87 ? 14.259 23.681 -7.532 1.00 32.78 87 ASP A C 1
ATOM 651 O O . ASP A 1 87 ? 13.986 23.591 -6.331 1.00 32.78 87 ASP A O 1
ATOM 655 N N . GLY A 1 88 ? 14.511 22.605 -8.278 1.00 47.56 88 GLY A N 1
ATOM 656 C CA . GLY A 1 88 ? 14.746 21.289 -7.708 1.00 47.56 88 GLY A CA 1
ATOM 657 C C . GLY A 1 88 ? 15.766 21.397 -6.577 1.00 47.56 88 GLY A C 1
ATOM 658 O O . GLY A 1 88 ? 16.849 21.934 -6.776 1.00 47.56 88 GLY A O 1
ATOM 659 N N . TRP A 1 89 ? 15.399 20.867 -5.408 1.00 46.09 89 TRP A N 1
ATOM 660 C CA . TRP A 1 89 ? 16.200 20.867 -4.180 1.00 46.09 89 TRP A CA 1
ATOM 661 C C . TRP A 1 89 ? 16.367 22.222 -3.473 1.00 46.09 89 TRP A C 1
ATOM 663 O O . TRP A 1 89 ? 17.449 22.794 -3.446 1.00 46.09 89 TRP A O 1
ATOM 673 N N . SER A 1 90 ? 15.315 22.682 -2.791 1.00 44.31 90 SER A N 1
ATOM 674 C CA . SER A 1 90 ? 15.288 23.091 -1.365 1.00 44.31 90 SER A CA 1
ATOM 675 C C . SER A 1 90 ? 14.173 24.114 -1.121 1.00 44.31 90 SER A C 1
ATOM 677 O O . SER A 1 90 ? 14.034 25.082 -1.853 1.00 44.31 90 SER A O 1
ATOM 679 N N . GLY A 1 91 ? 13.353 23.890 -0.091 1.00 37.06 91 GLY A N 1
ATOM 680 C CA . GLY A 1 91 ? 12.282 24.823 0.271 1.00 37.06 91 GLY A CA 1
ATOM 681 C C . GLY A 1 91 ? 11.154 24.137 1.025 1.00 37.06 91 GLY A C 1
ATOM 682 O O . GLY A 1 91 ? 10.137 23.767 0.443 1.00 37.06 91 GLY A O 1
ATOM 683 N N . GLY A 1 92 ? 11.356 23.911 2.324 1.00 45.72 92 GLY A N 1
ATOM 684 C CA . GLY A 1 92 ? 10.296 23.464 3.220 1.00 45.72 92 GLY A CA 1
ATOM 685 C C . GLY A 1 92 ? 9.289 24.590 3.415 1.00 45.72 92 GLY A C 1
ATOM 686 O O . GLY A 1 92 ? 9.529 25.496 4.211 1.00 45.72 92 GLY A O 1
ATOM 687 N N . ALA A 1 93 ? 8.169 24.533 2.692 1.00 45.91 93 ALA A N 1
ATOM 688 C CA . ALA A 1 93 ? 6.980 25.275 3.083 1.00 45.91 93 ALA A CA 1
ATOM 689 C C . ALA A 1 93 ? 6.628 24.884 4.533 1.00 45.91 93 ALA A C 1
ATOM 691 O O . ALA A 1 93 ? 6.753 23.703 4.881 1.00 45.91 93 ALA A O 1
ATOM 692 N N . PRO A 1 94 ? 6.239 25.836 5.398 1.00 44.31 94 PRO A N 1
ATOM 693 C CA . PRO A 1 94 ? 5.866 25.512 6.766 1.00 44.31 94 PRO A CA 1
ATOM 694 C C . PRO A 1 94 ? 4.765 24.453 6.740 1.00 44.31 94 PRO A C 1
ATOM 696 O O . PRO A 1 94 ? 3.813 24.565 5.967 1.00 44.31 94 PRO A O 1
ATOM 699 N N . ALA A 1 95 ? 4.921 23.413 7.563 1.00 54.78 95 ALA A N 1
ATOM 700 C CA . ALA A 1 95 ? 3.935 22.355 7.709 1.00 54.78 95 ALA A CA 1
ATOM 701 C C . ALA A 1 95 ? 2.646 22.972 8.258 1.00 54.78 95 ALA A C 1
ATOM 703 O O . ALA A 1 95 ? 2.471 23.117 9.469 1.00 54.78 95 ALA A O 1
ATOM 704 N N . VAL A 1 96 ? 1.756 23.402 7.364 1.00 58.06 96 VAL A N 1
ATOM 705 C CA . VAL A 1 96 ? 0.429 23.824 7.779 1.00 58.06 96 VAL A CA 1
ATOM 706 C C . VAL A 1 96 ? -0.248 22.595 8.348 1.00 58.06 96 VAL A C 1
ATOM 708 O O . VAL A 1 96 ? -0.331 21.553 7.696 1.00 58.06 96 VAL A O 1
ATOM 711 N N . ARG A 1 97 ? -0.697 22.703 9.594 1.00 76.88 97 ARG A N 1
ATOM 712 C CA . ARG A 1 97 ? -1.389 21.618 10.270 1.00 76.88 97 ARG A CA 1
ATOM 713 C C . ARG A 1 97 ? -2.763 21.446 9.625 1.00 76.88 97 ARG A C 1
ATOM 715 O O . ARG A 1 97 ? -3.719 22.110 9.992 1.00 76.88 97 ARG A O 1
ATOM 722 N N . TRP A 1 98 ? -2.838 20.566 8.633 1.00 89.44 98 TRP A N 1
ATOM 723 C CA . TRP A 1 98 ? -4.044 20.292 7.847 1.00 89.44 98 TRP A CA 1
ATOM 724 C C . TRP A 1 98 ? -4.953 19.231 8.492 1.00 89.44 98 TRP A C 1
ATOM 726 O O . TRP A 1 98 ? -6.021 18.913 7.965 1.00 89.44 98 TRP A O 1
ATOM 736 N N . PHE A 1 99 ? -4.555 18.693 9.650 1.00 93.94 99 PHE A N 1
ATOM 737 C CA . PHE A 1 99 ? -5.315 17.700 10.399 1.00 93.94 99 PHE A CA 1
ATOM 738 C C . PHE A 1 99 ? -5.115 17.796 11.919 1.00 93.94 99 PHE A C 1
ATOM 740 O O . PHE A 1 99 ? -4.074 18.229 12.428 1.00 93.94 99 PHE A O 1
ATOM 747 N N . VAL A 1 100 ? -6.112 17.313 12.656 1.00 94.69 100 VAL A N 1
ATOM 748 C CA . VAL A 1 100 ? -6.032 16.999 14.084 1.00 94.69 100 VAL A CA 1
ATOM 749 C C . VAL A 1 100 ? -5.961 15.487 14.244 1.00 94.69 100 VAL A C 1
ATOM 751 O O . VAL A 1 100 ? -6.710 14.750 13.604 1.00 94.69 100 VAL A O 1
ATOM 754 N N . ARG A 1 101 ? -5.050 15.034 15.107 1.00 94.50 101 ARG A N 1
ATOM 755 C CA . ARG A 1 101 ? -4.894 13.634 15.501 1.00 94.50 101 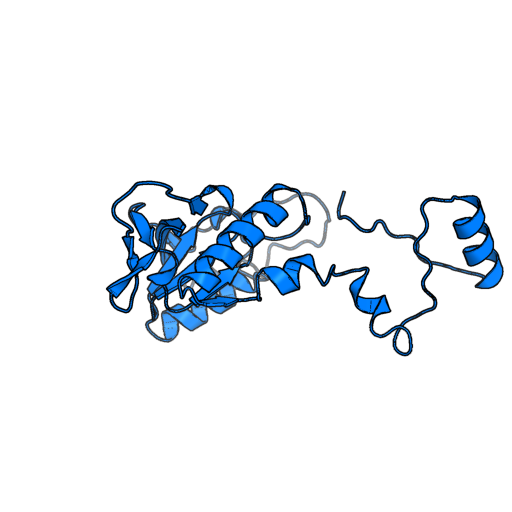ARG A CA 1
ATOM 756 C C . ARG A 1 101 ? -5.512 13.446 16.884 1.00 94.50 101 ARG A C 1
ATOM 758 O O . ARG A 1 101 ? -5.186 14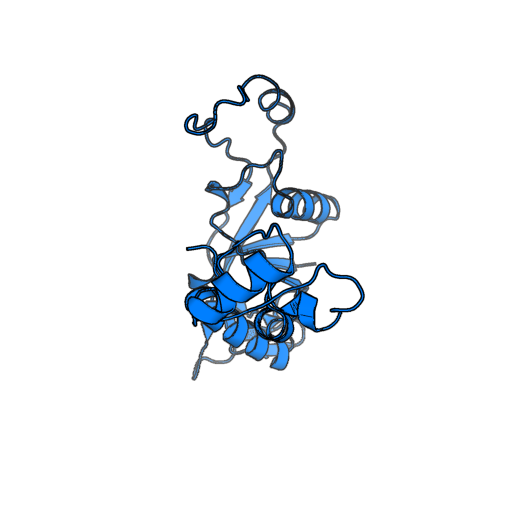.209 17.793 1.00 94.50 101 ARG A O 1
ATOM 765 N N . GLY A 1 102 ? -6.411 12.474 17.009 1.00 95.69 102 GLY A N 1
ATOM 766 C CA . GLY A 1 102 ? -6.955 12.030 18.290 1.00 95.69 102 GLY A CA 1
ATOM 767 C C . GLY A 1 102 ? -5.977 11.144 19.065 1.00 95.69 102 GLY A C 1
ATOM 768 O O . GLY A 1 102 ? -4.797 11.048 18.726 1.00 95.69 102 GLY A O 1
ATOM 769 N N . GLU A 1 103 ? -6.481 10.478 20.099 1.00 96.44 103 GLU A N 1
ATOM 770 C CA . GLU A 1 103 ? -5.707 9.481 20.840 1.00 96.44 103 GLU A CA 1
ATOM 771 C C . GLU A 1 103 ? -5.412 8.246 19.980 1.00 96.44 103 GLU A C 1
ATOM 773 O O . GLU A 1 103 ? -6.148 7.923 19.040 1.00 96.44 103 GLU A O 1
ATOM 778 N N . VAL A 1 104 ? -4.302 7.578 20.297 1.00 97.06 104 VAL A N 1
ATOM 779 C CA . VAL A 1 104 ? -3.918 6.322 19.654 1.00 97.06 104 VAL A CA 1
ATOM 780 C C . VAL A 1 104 ? -4.662 5.175 20.327 1.00 97.06 104 VAL A C 1
ATOM 782 O O . VAL A 1 104 ? -4.609 5.012 21.544 1.00 97.06 104 VAL A O 1
ATOM 785 N N . GLU A 1 105 ? -5.321 4.356 19.519 1.00 95.94 105 GLU A N 1
ATOM 786 C CA . GLU A 1 105 ? -6.084 3.190 19.947 1.00 95.94 105 GLU A CA 1
ATOM 787 C C . GLU A 1 105 ? -5.591 1.938 19.212 1.00 95.94 105 GLU A C 1
ATOM 789 O O . GLU A 1 105 ? -5.266 1.986 18.026 1.00 95.94 105 GLU A O 1
ATOM 794 N N . LEU A 1 106 ? -5.587 0.787 19.890 1.00 95.38 106 LEU A N 1
ATOM 795 C CA . LEU A 1 106 ? -5.336 -0.502 19.245 1.00 95.38 106 LEU A CA 1
ATOM 796 C C . LEU A 1 106 ? -6.655 -1.076 18.717 1.00 95.38 106 LEU A C 1
ATOM 798 O O . LEU A 1 106 ? -7.498 -1.524 19.497 1.00 95.38 106 LEU A O 1
ATOM 802 N N . LEU A 1 107 ? -6.833 -1.093 17.396 1.00 95.44 107 LEU A N 1
ATOM 803 C CA . LEU A 1 107 ? -8.086 -1.511 16.764 1.00 95.44 107 LEU A CA 1
ATOM 804 C C . LEU A 1 107 ? -7.886 -2.684 15.799 1.00 95.44 107 LEU A C 1
ATOM 806 O O . LEU A 1 107 ? -6.903 -2.750 15.064 1.00 95.44 107 LEU A O 1
ATOM 810 N N . ALA A 1 108 ? -8.857 -3.605 15.781 1.00 95.94 108 ALA A N 1
ATOM 811 C CA . ALA A 1 108 ? -8.909 -4.711 14.827 1.00 95.94 108 ALA A CA 1
ATOM 812 C C . ALA A 1 108 ? -8.934 -4.192 13.384 1.00 95.94 108 ALA A C 1
ATOM 814 O O . ALA A 1 108 ? -9.786 -3.368 13.042 1.00 95.94 108 ALA A O 1
ATOM 815 N N . LEU A 1 109 ? -8.110 -4.759 12.500 1.00 97.19 109 LEU A N 1
ATOM 816 C CA . LEU A 1 109 ? -8.134 -4.415 11.076 1.00 97.19 109 LEU A CA 1
ATOM 817 C C . LEU A 1 109 ? -9.481 -4.779 10.427 1.00 97.19 109 LEU A C 1
ATOM 819 O O . LEU A 1 109 ? -10.037 -4.002 9.654 1.00 97.19 109 LEU A O 1
ATOM 823 N N . ALA A 1 110 ? -10.092 -5.902 10.821 1.00 96.06 110 ALA A N 1
ATOM 824 C CA . ALA A 1 110 ? -11.452 -6.255 10.394 1.00 96.06 110 ALA A CA 1
ATOM 825 C C . ALA A 1 110 ? -12.559 -5.368 11.015 1.00 96.06 110 ALA A C 1
ATOM 827 O O . ALA A 1 110 ? -13.744 -5.559 10.737 1.00 96.06 110 ALA A O 1
ATOM 828 N N . GLY A 1 111 ? -12.203 -4.414 11.881 1.00 95.88 111 GLY A N 1
ATOM 829 C CA . GLY A 1 111 ? -13.098 -3.386 12.415 1.00 95.88 111 GLY A CA 1
ATOM 830 C C . GLY A 1 111 ? -13.344 -2.220 11.452 1.00 95.88 111 GLY A C 1
ATOM 831 O O . GLY A 1 111 ? -14.301 -1.466 11.646 1.00 95.88 111 GLY A O 1
ATOM 832 N N . PHE A 1 112 ? -12.511 -2.073 10.417 1.00 97.44 112 PHE A N 1
ATOM 833 C CA . PHE A 1 112 ? -12.641 -1.020 9.412 1.00 97.44 112 PHE A CA 1
ATOM 834 C C . PHE A 1 112 ? -13.514 -1.452 8.239 1.00 97.44 112 PHE A C 1
ATOM 836 O O . PHE A 1 112 ? -13.560 -2.616 7.834 1.00 97.44 112 PHE A O 1
ATOM 843 N N . ASP A 1 113 ? -14.213 -0.479 7.663 1.00 97.62 113 ASP A N 1
ATOM 844 C CA . ASP A 1 113 ? -15.015 -0.706 6.473 1.00 97.62 113 ASP A CA 1
ATOM 845 C C . ASP A 1 113 ? -14.167 -0.813 5.203 1.00 97.62 113 ASP A C 1
ATOM 847 O O . ASP A 1 113 ? -14.538 -1.531 4.275 1.00 97.62 113 ASP A O 1
ATOM 851 N N . ALA A 1 114 ? -13.036 -0.114 5.181 1.00 98.25 114 ALA A N 1
ATOM 852 C CA . ALA A 1 114 ? -11.992 -0.254 4.183 1.00 98.25 114 ALA A CA 1
ATOM 853 C C . ALA A 1 114 ? -10.645 0.142 4.794 1.00 98.25 114 ALA A C 1
ATOM 855 O O . ALA A 1 114 ? -10.569 1.079 5.593 1.00 98.25 114 ALA A O 1
ATOM 856 N N . ILE A 1 115 ? -9.599 -0.566 4.390 1.00 98.75 115 ILE A N 1
ATOM 857 C CA . ILE A 1 115 ? -8.202 -0.254 4.664 1.00 98.75 115 ILE A CA 1
ATOM 858 C C . ILE A 1 115 ? -7.575 0.109 3.326 1.00 98.75 115 ILE A C 1
ATOM 860 O O . ILE A 1 115 ? -7.566 -0.715 2.416 1.00 98.75 115 ILE A O 1
ATOM 864 N N . VAL A 1 116 ? -7.079 1.330 3.193 1.00 98.62 116 VAL A N 1
ATOM 865 C CA . VAL A 1 116 ? -6.430 1.830 1.984 1.00 98.62 116 VAL A CA 1
ATOM 866 C C . VAL A 1 116 ? -4.921 1.822 2.224 1.00 98.62 116 VAL A C 1
ATOM 868 O O . VAL A 1 116 ? -4.415 2.614 3.016 1.00 98.62 116 VAL A O 1
ATOM 871 N N . MET A 1 117 ? -4.213 0.903 1.571 1.00 97.88 117 MET A N 1
ATOM 872 C CA . MET A 1 117 ? -2.753 0.817 1.588 1.00 97.88 117 MET A CA 1
ATOM 873 C C . MET A 1 117 ? -2.186 1.885 0.647 1.00 97.88 117 MET A C 1
ATOM 875 O O . MET A 1 117 ? -2.339 1.799 -0.572 1.00 97.88 117 MET A O 1
ATOM 879 N N . ARG A 1 118 ? -1.593 2.923 1.233 1.00 97.94 118 ARG A N 1
ATOM 880 C CA . ARG A 1 118 ? -1.098 4.150 0.589 1.00 97.94 118 ARG A CA 1
ATOM 881 C C . ARG A 1 118 ? 0.317 4.517 1.037 1.00 97.94 118 ARG A C 1
ATOM 883 O O . ARG A 1 118 ? 0.705 5.668 0.896 1.00 97.94 118 ARG A O 1
ATOM 890 N N . LYS A 1 119 ? 1.063 3.556 1.584 1.00 96.12 119 LYS A N 1
ATOM 891 C CA . LYS A 1 119 ? 2.503 3.693 1.802 1.00 96.12 119 LYS A CA 1
ATOM 892 C C . LYS A 1 119 ? 3.182 3.882 0.446 1.00 96.12 119 LYS A C 1
ATOM 894 O O . LYS A 1 119 ? 2.947 3.081 -0.464 1.00 96.12 119 LYS A O 1
ATOM 899 N N . ASP A 1 120 ? 3.994 4.920 0.318 1.00 93.88 120 ASP A N 1
ATOM 900 C CA . ASP A 1 120 ? 4.769 5.166 -0.890 1.00 93.88 120 ASP A CA 1
ATOM 901 C C . ASP A 1 120 ? 5.900 4.128 -1.040 1.00 93.88 120 ASP A C 1
ATOM 903 O O . ASP A 1 120 ? 6.386 3.587 -0.034 1.00 93.88 120 ASP A O 1
ATOM 907 N N . PRO A 1 121 ? 6.343 3.845 -2.284 1.00 91.69 121 PRO A N 1
ATOM 908 C CA . PRO A 1 121 ? 7.558 3.076 -2.544 1.00 91.69 121 PRO A CA 1
ATOM 909 C C . PRO A 1 121 ? 8.787 3.653 -1.807 1.00 91.69 121 PRO A C 1
ATOM 911 O O . PRO A 1 121 ? 8.806 4.838 -1.466 1.00 91.69 121 PRO A O 1
ATOM 914 N N . PRO A 1 122 ? 9.859 2.864 -1.613 1.00 92.88 122 PRO A N 1
ATOM 915 C CA . PRO A 1 122 ? 10.188 1.631 -2.330 1.00 92.88 122 PRO A CA 1
ATOM 916 C C . PRO A 1 122 ? 9.421 0.392 -1.851 1.00 92.88 122 PRO A C 1
ATOM 918 O O . PRO A 1 122 ? 8.954 0.316 -0.720 1.00 92.88 122 PRO A O 1
ATOM 921 N N . PHE A 1 123 ? 9.334 -0.618 -2.722 1.00 93.12 123 PHE A N 1
ATOM 922 C CA . PHE A 1 123 ? 8.923 -1.960 -2.313 1.00 93.12 123 PHE A CA 1
ATOM 923 C C . PHE A 1 123 ? 10.120 -2.663 -1.656 1.00 93.12 123 PHE A C 1
ATOM 925 O O . PHE A 1 123 ? 10.954 -3.261 -2.337 1.00 93.12 123 PHE A O 1
ATOM 932 N N . ASP A 1 124 ? 10.229 -2.539 -0.338 1.00 93.25 124 ASP A N 1
ATOM 933 C CA . ASP A 1 124 ? 11.283 -3.133 0.483 1.00 93.25 124 ASP A CA 1
ATOM 934 C C . ASP A 1 124 ? 10.747 -4.278 1.368 1.00 93.25 124 ASP A C 1
ATOM 936 O O . ASP A 1 124 ? 9.631 -4.776 1.182 1.00 93.25 124 ASP A O 1
ATOM 940 N N . LEU A 1 125 ? 11.561 -4.751 2.320 1.00 94.75 125 LEU A N 1
ATOM 941 C CA . LEU A 1 125 ? 11.139 -5.802 3.250 1.00 94.75 125 LEU A CA 1
ATOM 942 C C . LEU A 1 125 ? 10.011 -5.343 4.181 1.00 94.75 125 LEU A C 1
ATOM 944 O O . LEU A 1 125 ? 9.171 -6.164 4.544 1.00 94.75 125 LEU A O 1
ATOM 948 N N . GLU A 1 126 ? 9.964 -4.066 4.559 1.00 94.62 126 GLU A N 1
ATOM 949 C CA . GLU A 1 126 ? 8.897 -3.543 5.411 1.00 94.62 126 GLU A CA 1
ATOM 950 C C . GLU A 1 126 ? 7.565 -3.546 4.658 1.00 94.62 126 GLU A C 1
ATOM 952 O O . GLU A 1 126 ? 6.575 -4.097 5.150 1.00 94.62 126 GLU A O 1
ATOM 957 N N . PHE A 1 127 ? 7.562 -3.050 3.418 1.00 96.31 127 PHE A N 1
ATOM 958 C CA . PHE A 1 127 ? 6.401 -3.114 2.536 1.00 96.31 127 PHE A CA 1
ATOM 959 C C . PHE A 1 127 ? 5.961 -4.569 2.318 1.00 96.31 127 PHE A C 1
ATOM 961 O O . PHE A 1 127 ? 4.774 -4.896 2.427 1.00 96.31 127 PHE A O 1
ATOM 968 N N . LEU A 1 128 ? 6.912 -5.480 2.076 1.00 96.88 128 LEU A N 1
ATOM 969 C CA . LEU A 1 128 ? 6.635 -6.908 1.932 1.00 96.88 128 LEU A CA 1
ATOM 970 C C . LEU A 1 128 ? 5.920 -7.473 3.169 1.00 96.88 128 LEU A C 1
ATOM 972 O O . LEU A 1 128 ? 4.864 -8.096 3.026 1.00 96.88 128 LEU A O 1
ATOM 976 N N . TYR A 1 129 ? 6.446 -7.250 4.373 1.00 97.75 129 TYR A N 1
ATOM 977 C CA . TYR A 1 129 ? 5.839 -7.763 5.604 1.00 97.75 129 TYR A CA 1
ATOM 978 C C . TYR A 1 129 ? 4.476 -7.126 5.888 1.00 97.75 129 TYR A C 1
ATOM 980 O O . TYR A 1 129 ? 3.537 -7.840 6.254 1.00 97.75 129 TYR A O 1
ATOM 988 N N . ALA A 1 130 ? 4.312 -5.827 5.624 1.00 98.19 130 ALA A N 1
ATOM 989 C CA . ALA A 1 130 ? 3.022 -5.153 5.730 1.00 98.19 130 ALA A CA 1
ATOM 990 C C . ALA A 1 130 ? 1.963 -5.831 4.845 1.00 98.19 130 ALA A C 1
ATOM 992 O O . ALA A 1 130 ? 0.867 -6.147 5.315 1.00 98.19 130 ALA A O 1
ATOM 993 N N . THR A 1 131 ? 2.290 -6.159 3.589 1.00 98.38 131 THR A N 1
ATOM 994 C CA . THR A 1 131 ? 1.338 -6.864 2.712 1.00 98.38 131 THR A CA 1
ATOM 995 C C . THR A 1 131 ? 1.001 -8.278 3.200 1.00 98.38 131 THR A C 1
ATOM 997 O O . THR A 1 131 ? -0.120 -8.740 2.991 1.00 98.38 131 THR A O 1
ATOM 1000 N N . GLN A 1 132 ? 1.924 -8.988 3.857 1.00 98.38 132 GLN A N 1
ATOM 1001 C CA . GLN A 1 132 ? 1.653 -10.317 4.426 1.00 98.38 132 GLN A CA 1
ATOM 1002 C C . GLN A 1 132 ? 0.699 -10.226 5.627 1.00 98.38 132 GLN A C 1
ATOM 1004 O O . GLN A 1 132 ? -0.248 -11.012 5.733 1.00 98.38 132 GLN A O 1
ATOM 1009 N N . LEU A 1 133 ? 0.894 -9.231 6.499 1.00 98.00 133 LEU A N 1
ATOM 1010 C CA . LEU A 1 133 ? -0.014 -8.943 7.613 1.00 98.00 133 LEU A CA 1
ATOM 1011 C C . LEU A 1 133 ? -1.410 -8.558 7.111 1.00 98.00 133 LEU A C 1
ATOM 1013 O O . LEU A 1 133 ? -2.414 -9.087 7.592 1.00 98.00 133 LEU A O 1
ATOM 1017 N N . LEU A 1 134 ? -1.480 -7.687 6.104 1.00 98.44 134 LEU A N 1
ATOM 1018 C CA . LEU A 1 134 ? -2.737 -7.250 5.499 1.00 98.44 134 LEU A CA 1
ATOM 1019 C C . LEU A 1 134 ? -3.458 -8.383 4.754 1.00 98.44 134 LEU A C 1
ATOM 1021 O O . LEU A 1 134 ? -4.683 -8.470 4.826 1.00 98.44 134 LEU A O 1
ATOM 1025 N N . GLU A 1 135 ? -2.739 -9.285 4.080 1.00 98.25 135 GLU A N 1
ATOM 1026 C CA . GLU A 1 135 ? -3.340 -10.481 3.472 1.00 98.25 135 GLU A CA 1
ATOM 1027 C C . GLU A 1 135 ? -3.951 -11.391 4.539 1.00 98.25 135 GLU A C 1
ATOM 1029 O O . GLU A 1 135 ? -5.079 -11.870 4.389 1.00 98.25 135 GLU A O 1
ATOM 1034 N N . ARG A 1 136 ? -3.245 -11.591 5.655 1.00 96.62 136 ARG A N 1
ATOM 1035 C CA . ARG A 1 136 ? -3.783 -12.360 6.773 1.00 96.62 136 ARG A CA 1
ATOM 1036 C C . ARG A 1 136 ? -5.012 -11.683 7.381 1.00 96.62 136 ARG A C 1
ATOM 1038 O O . ARG A 1 136 ? -5.996 -12.363 7.662 1.00 96.62 136 ARG A O 1
ATOM 1045 N N . ALA A 1 137 ? -4.995 -10.361 7.534 1.00 96.19 137 ALA A N 1
ATOM 1046 C CA . ALA A 1 137 ? -6.151 -9.599 7.998 1.00 96.19 137 ALA A CA 1
ATOM 1047 C C . ALA A 1 137 ? -7.342 -9.748 7.041 1.00 96.19 137 ALA A C 1
ATOM 1049 O O . ALA A 1 137 ? -8.477 -9.928 7.484 1.00 96.19 137 ALA A O 1
ATOM 1050 N N . LYS A 1 138 ? -7.086 -9.736 5.726 1.00 96.94 138 LYS A N 1
ATOM 1051 C CA . LYS A 1 138 ? -8.097 -9.986 4.693 1.00 96.94 138 LYS A CA 1
ATOM 1052 C C . LYS A 1 138 ? -8.718 -11.377 4.842 1.00 96.94 138 LYS A C 1
ATOM 1054 O O . LYS A 1 138 ? -9.940 -11.500 4.774 1.00 96.94 138 LYS A O 1
ATOM 1059 N N . ALA A 1 139 ? -7.915 -12.407 5.119 1.00 94.94 139 ALA A N 1
ATOM 1060 C CA . ALA A 1 139 ? -8.413 -13.755 5.410 1.00 94.94 139 ALA A CA 1
ATOM 1061 C C . ALA A 1 139 ? -9.303 -13.809 6.672 1.00 94.94 139 ALA A C 1
ATOM 1063 O O . ALA A 1 139 ? -10.187 -14.658 6.768 1.00 94.94 139 ALA A O 1
ATOM 1064 N N . GLU A 1 140 ? -9.120 -12.875 7.608 1.00 93.69 140 GLU A N 1
ATOM 1065 C CA . GLU A 1 140 ? -9.939 -12.719 8.821 1.00 93.69 140 GLU A CA 1
ATOM 1066 C C . GLU A 1 140 ? -11.108 -11.723 8.648 1.00 93.69 140 GLU A C 1
ATOM 1068 O O . GLU A 1 140 ? -11.817 -11.406 9.603 1.00 93.69 140 GLU A O 1
ATOM 1073 N N . GLY A 1 141 ? -11.373 -11.273 7.416 1.00 94.31 141 GLY A N 1
ATOM 1074 C CA . GLY A 1 141 ? -12.542 -10.465 7.055 1.00 94.31 141 GLY A CA 1
ATOM 1075 C C . GLY A 1 141 ? -12.276 -8.970 6.874 1.00 94.31 141 GLY A C 1
ATOM 1076 O O . GLY A 1 141 ? -13.220 -8.229 6.593 1.00 94.31 141 GLY A O 1
ATOM 1077 N N . ALA A 1 142 ? -11.027 -8.512 6.999 1.00 96.50 142 ALA A N 1
ATOM 1078 C CA . ALA A 1 142 ? -10.674 -7.140 6.653 1.00 96.50 142 ALA A CA 1
ATOM 1079 C C . ALA A 1 142 ? -10.828 -6.883 5.143 1.00 96.50 142 ALA A C 1
ATOM 1081 O O . ALA A 1 142 ? -10.684 -7.780 4.310 1.00 96.50 142 ALA A O 1
ATOM 1082 N N . ARG A 1 143 ? -11.112 -5.632 4.776 1.00 97.50 143 ARG A N 1
ATOM 1083 C CA . ARG A 1 143 ? -11.265 -5.203 3.380 1.00 97.50 143 ARG A CA 1
ATOM 1084 C C . ARG A 1 143 ? -10.129 -4.261 3.018 1.00 97.50 143 ARG A C 1
ATOM 1086 O O . ARG A 1 143 ? -10.194 -3.082 3.349 1.00 97.50 143 ARG A O 1
ATOM 1093 N N . VAL A 1 144 ? -9.091 -4.803 2.387 1.00 98.50 144 VAL A N 1
ATOM 1094 C CA . VAL A 1 144 ? -7.863 -4.073 2.049 1.00 98.50 144 VAL A CA 1
ATOM 1095 C C . VAL A 1 144 ? -7.845 -3.708 0.568 1.00 98.50 144 VAL A C 1
ATOM 1097 O O . VAL A 1 144 ? -8.176 -4.539 -0.279 1.00 98.50 144 VAL A O 1
ATOM 1100 N N . PHE A 1 145 ? -7.466 -2.466 0.280 1.00 98.31 145 PHE A N 1
ATOM 1101 C CA . PHE A 1 145 ? -7.389 -1.880 -1.049 1.00 98.31 145 PHE A CA 1
ATOM 1102 C C . PHE A 1 145 ? -6.020 -1.211 -1.234 1.00 98.31 145 PHE A C 1
ATOM 1104 O O . PHE A 1 145 ? -5.683 -0.299 -0.488 1.00 98.31 145 PHE A O 1
ATOM 1111 N N . ASN A 1 146 ? -5.201 -1.593 -2.209 1.00 97.50 146 ASN A N 1
ATOM 1112 C CA . ASN A 1 146 ? -5.387 -2.711 -3.142 1.00 97.50 146 ASN A CA 1
ATOM 1113 C C . ASN A 1 146 ? -5.230 -4.083 -2.465 1.00 97.50 146 ASN A C 1
ATOM 1115 O O . ASN A 1 146 ? -4.909 -4.180 -1.281 1.00 97.50 146 ASN A O 1
ATOM 1119 N N . ASP A 1 147 ? -5.480 -5.151 -3.226 1.00 98.31 147 ASP A N 1
ATOM 1120 C CA . ASP A 1 147 ? -5.258 -6.511 -2.749 1.00 98.31 147 ASP A CA 1
ATOM 1121 C C . ASP A 1 147 ? -3.781 -6.711 -2.335 1.00 98.31 147 ASP A C 1
ATOM 1123 O O . ASP A 1 147 ? -2.890 -6.492 -3.160 1.00 98.31 147 ASP A O 1
ATOM 1127 N N . PRO A 1 148 ? -3.490 -7.136 -1.088 1.00 98.31 148 PRO A N 1
ATOM 1128 C CA . PRO A 1 148 ? -2.112 -7.220 -0.608 1.00 98.31 148 PRO A CA 1
ATOM 1129 C C . PRO A 1 148 ? -1.253 -8.236 -1.359 1.00 98.31 148 PRO A C 1
ATOM 1131 O O . PRO A 1 148 ? -0.045 -8.050 -1.470 1.00 98.31 148 PRO A O 1
ATOM 1134 N N . ARG A 1 149 ? -1.856 -9.310 -1.878 1.00 98.12 149 ARG A N 1
ATOM 1135 C CA . ARG A 1 149 ? -1.138 -10.291 -2.686 1.00 98.12 149 ARG A CA 1
ATOM 1136 C C . ARG A 1 149 ? -0.851 -9.732 -4.073 1.00 98.12 149 ARG A C 1
ATOM 1138 O O . ARG A 1 149 ? 0.283 -9.839 -4.521 1.00 98.12 149 ARG A O 1
ATOM 1145 N N . ALA A 1 150 ? -1.820 -9.068 -4.701 1.00 97.75 150 ALA A N 1
ATOM 1146 C CA . ALA A 1 150 ? -1.612 -8.403 -5.985 1.00 97.75 150 ALA A CA 1
ATOM 1147 C C . ALA A 1 150 ? -0.472 -7.372 -5.925 1.00 97.75 150 ALA A C 1
ATOM 1149 O O . ALA A 1 150 ? 0.324 -7.302 -6.853 1.00 97.75 150 ALA A O 1
ATOM 1150 N N . LEU A 1 151 ? -0.337 -6.632 -4.815 1.00 96.56 151 LEU A N 1
ATOM 1151 C CA . LEU A 1 151 ? 0.782 -5.701 -4.608 1.00 96.56 151 LEU A CA 1
ATOM 1152 C C . LEU A 1 151 ? 2.162 -6.383 -4.637 1.00 96.56 151 LEU A C 1
ATOM 1154 O O . LEU A 1 151 ? 3.140 -5.743 -5.008 1.00 96.56 151 LEU A O 1
ATOM 1158 N N . ARG A 1 152 ? 2.259 -7.659 -4.243 1.00 95.69 152 ARG A N 1
ATOM 1159 C CA . ARG A 1 152 ? 3.514 -8.428 -4.303 1.00 95.69 152 ARG A CA 1
ATOM 1160 C C . ARG A 1 152 ? 3.721 -9.118 -5.644 1.00 95.69 152 ARG A C 1
ATOM 1162 O O . ARG A 1 152 ? 4.849 -9.193 -6.121 1.00 95.69 152 ARG A O 1
ATOM 1169 N N . ASP A 1 153 ? 2.640 -9.648 -6.207 1.00 96.06 153 ASP A N 1
ATOM 1170 C CA . ASP A 1 153 ? 2.685 -10.466 -7.417 1.00 96.06 153 ASP A CA 1
ATOM 1171 C C . ASP A 1 153 ? 2.881 -9.582 -8.670 1.00 96.06 153 ASP A C 1
ATOM 1173 O O . ASP A 1 153 ? 3.505 -10.023 -9.632 1.00 96.06 153 ASP A O 1
ATOM 1177 N N . HIS A 1 154 ? 2.448 -8.313 -8.635 1.00 95.75 154 HIS A N 1
ATOM 1178 C CA . HIS A 1 154 ? 2.537 -7.369 -9.755 1.00 95.75 154 HIS A CA 1
ATOM 1179 C C . HIS A 1 154 ? 3.451 -6.171 -9.443 1.00 95.75 154 HIS A C 1
ATOM 1181 O O . HIS A 1 154 ? 2.993 -5.068 -9.146 1.00 95.75 154 HIS A O 1
ATOM 1187 N N . ASN A 1 155 ? 4.769 -6.373 -9.540 1.00 94.38 155 ASN A N 1
ATOM 1188 C CA . ASN A 1 155 ? 5.744 -5.281 -9.434 1.00 94.38 155 ASN A CA 1
ATOM 1189 C C . ASN A 1 155 ? 5.543 -4.242 -10.556 1.00 94.38 155 ASN A C 1
ATOM 1191 O O . ASN A 1 155 ? 5.456 -4.611 -11.723 1.00 94.38 155 ASN A O 1
ATOM 1195 N N . GLU A 1 156 ? 5.570 -2.949 -10.221 1.00 93.44 156 GLU A N 1
ATOM 1196 C CA . GLU A 1 156 ? 5.252 -1.846 -11.149 1.00 93.44 156 GLU A CA 1
ATOM 1197 C C . GLU A 1 156 ? 6.042 -1.864 -12.468 1.00 93.44 156 GLU A C 1
ATOM 1199 O O . GLU A 1 156 ? 5.515 -1.477 -13.510 1.00 93.44 156 GLU A O 1
ATOM 1204 N N . LYS A 1 157 ? 7.303 -2.317 -12.445 1.00 93.44 157 LYS A N 1
ATOM 1205 C CA . LYS A 1 157 ? 8.165 -2.366 -13.635 1.00 93.44 157 LYS A CA 1
ATOM 1206 C C . LYS A 1 157 ? 8.117 -3.720 -14.338 1.00 93.44 157 LYS A C 1
ATOM 1208 O O . LYS A 1 157 ? 8.226 -3.756 -15.558 1.00 93.44 157 LYS A O 1
ATOM 1213 N N . LEU A 1 158 ? 7.963 -4.825 -13.603 1.00 95.44 158 LEU A N 1
ATOM 1214 C CA . LEU A 1 158 ? 7.922 -6.172 -14.191 1.00 95.44 158 LEU A CA 1
ATOM 1215 C C . LEU A 1 158 ? 6.540 -6.563 -14.722 1.00 95.44 158 LEU A C 1
ATOM 1217 O O . LEU A 1 158 ? 6.473 -7.329 -15.680 1.00 95.44 158 LEU A O 1
ATOM 1221 N N . ALA A 1 159 ? 5.457 -6.023 -14.158 1.00 95.75 159 ALA A N 1
ATOM 1222 C CA . ALA A 1 159 ? 4.086 -6.351 -14.553 1.00 95.75 159 ALA A CA 1
ATOM 1223 C C . ALA A 1 159 ? 3.803 -6.033 -16.031 1.00 95.75 159 ALA A C 1
ATOM 1225 O O . ALA A 1 159 ? 2.939 -6.648 -16.649 1.00 95.75 159 ALA A O 1
ATOM 1226 N N . ILE A 1 160 ? 4.574 -5.128 -16.645 1.00 96.19 160 ILE A N 1
ATOM 1227 C CA . ILE A 1 160 ? 4.458 -4.823 -18.076 1.00 96.19 160 ILE A CA 1
ATOM 1228 C C . ILE A 1 160 ? 4.739 -6.056 -18.958 1.00 96.19 160 ILE A C 1
ATOM 1230 O O . ILE A 1 160 ? 4.218 -6.150 -20.066 1.00 96.19 160 ILE A O 1
ATOM 1234 N N . LEU A 1 161 ? 5.524 -7.026 -18.465 1.00 96.12 161 LEU A N 1
ATOM 1235 C CA . LEU A 1 161 ? 5.858 -8.254 -19.192 1.00 96.12 161 LEU A CA 1
ATOM 1236 C C . LEU A 1 161 ? 4.658 -9.200 -19.345 1.00 96.12 161 LEU A C 1
ATOM 1238 O O . LEU A 1 161 ? 4.649 -10.016 -20.264 1.00 96.12 161 LEU A O 1
ATOM 1242 N N . GLU A 1 162 ? 3.625 -9.066 -18.508 1.00 96.56 162 GLU A N 1
ATOM 1243 C CA . GLU A 1 162 ? 2.347 -9.779 -18.668 1.00 96.56 162 GLU A CA 1
ATOM 1244 C C . GLU A 1 162 ? 1.582 -9.309 -19.921 1.00 96.56 162 GLU A C 1
ATOM 1246 O O . GLU A 1 162 ? 0.709 -10.010 -20.431 1.00 96.56 162 GLU A O 1
ATOM 1251 N N . PHE A 1 163 ? 1.946 -8.133 -20.446 1.00 97.12 163 PHE A N 1
ATOM 1252 C CA . PHE A 1 163 ? 1.303 -7.459 -21.571 1.00 97.12 163 PHE A CA 1
ATOM 1253 C C . PHE A 1 163 ? 2.331 -6.979 -22.604 1.00 97.12 163 PHE A C 1
ATOM 1255 O O . PHE A 1 163 ? 2.181 -5.902 -23.187 1.00 97.12 163 PHE A O 1
ATOM 1262 N N . ALA A 1 164 ? 3.381 -7.774 -22.834 1.00 96.81 164 ALA A N 1
ATOM 1263 C CA . ALA A 1 164 ? 4.552 -7.383 -23.621 1.00 96.81 164 ALA A CA 1
ATOM 1264 C C . ALA A 1 164 ? 4.220 -6.841 -25.028 1.00 96.81 164 ALA A C 1
ATOM 1266 O O . ALA A 1 164 ? 4.924 -5.969 -25.536 1.00 96.81 164 ALA A O 1
ATOM 1267 N N . GLN A 1 165 ? 3.117 -7.287 -25.638 1.00 97.44 165 GLN A N 1
ATOM 1268 C CA . GLN A 1 165 ? 2.633 -6.812 -26.939 1.00 97.44 165 GLN A CA 1
ATOM 1269 C C . GLN A 1 165 ? 2.234 -5.326 -26.968 1.00 97.44 165 GLN A C 1
ATOM 1271 O O . GLN A 1 165 ? 2.130 -4.746 -28.045 1.00 97.44 165 GLN A O 1
ATOM 1276 N N . PHE A 1 166 ? 1.990 -4.715 -25.807 1.00 97.88 166 PHE A N 1
ATOM 1277 C CA . PHE A 1 166 ? 1.623 -3.302 -25.672 1.00 97.88 166 PHE A CA 1
ATOM 1278 C C . PHE A 1 166 ? 2.774 -2.443 -25.128 1.00 97.88 166 PHE A C 1
ATOM 1280 O O . PHE A 1 166 ? 2.569 -1.278 -24.792 1.00 97.88 166 PHE A O 1
ATOM 1287 N N . THR A 1 167 ? 3.982 -3.004 -25.029 1.00 97.06 167 THR A N 1
ATOM 1288 C CA . THR A 1 167 ? 5.154 -2.351 -24.428 1.00 97.06 167 THR A CA 1
ATOM 1289 C C . THR A 1 167 ? 6.304 -2.237 -25.424 1.00 97.06 167 THR A C 1
ATOM 1291 O O . THR A 1 167 ? 6.372 -2.988 -26.396 1.00 97.06 167 THR A O 1
ATOM 1294 N N . ALA A 1 168 ? 7.232 -1.309 -25.177 1.00 96.38 168 ALA A N 1
ATOM 1295 C CA . ALA A 1 168 ? 8.500 -1.282 -25.902 1.00 96.38 168 ALA A CA 1
ATOM 1296 C C . ALA A 1 168 ? 9.310 -2.572 -25.637 1.00 96.38 168 ALA A C 1
ATOM 1298 O O . ALA A 1 168 ? 9.168 -3.155 -24.553 1.00 96.38 168 ALA A O 1
ATOM 1299 N N . PRO A 1 169 ? 10.189 -3.002 -26.568 1.00 97.00 169 PRO A N 1
ATOM 1300 C CA . PRO A 1 169 ? 11.111 -4.107 -26.322 1.00 97.00 169 PRO A CA 1
ATOM 1301 C C . PRO A 1 169 ? 11.805 -3.938 -24.968 1.00 97.00 169 PRO A C 1
ATOM 1303 O O . PRO A 1 169 ? 12.366 -2.883 -24.674 1.00 97.00 169 PRO A O 1
ATOM 1306 N N . THR A 1 170 ? 11.725 -4.964 -24.122 1.00 97.38 170 THR A N 1
ATOM 1307 C CA . THR A 1 170 ? 12.188 -4.897 -22.733 1.00 97.38 170 THR A CA 1
ATOM 1308 C C . THR A 1 170 ? 13.041 -6.119 -22.417 1.00 97.38 170 THR A C 1
ATOM 1310 O O . THR A 1 170 ? 12.596 -7.254 -22.573 1.00 97.38 170 THR A O 1
ATOM 1313 N N . LEU A 1 171 ? 14.261 -5.885 -21.931 1.00 97.38 171 LEU A N 1
ATOM 1314 C CA . LEU A 1 171 ? 15.148 -6.915 -21.396 1.00 97.38 171 LEU A CA 1
ATOM 1315 C C . LEU A 1 171 ? 15.382 -6.669 -19.904 1.00 97.38 171 LEU A C 1
ATOM 1317 O O . LEU A 1 171 ? 15.841 -5.600 -19.508 1.00 97.38 171 LEU A O 1
ATOM 1321 N N . VAL A 1 172 ? 15.160 -7.701 -19.091 1.00 97.38 172 VAL A N 1
ATOM 1322 C CA . VAL A 1 172 ? 15.552 -7.723 -17.677 1.00 97.38 172 VAL A CA 1
ATOM 1323 C C . VAL A 1 172 ? 16.722 -8.688 -17.520 1.00 97.38 172 VAL A C 1
ATOM 1325 O O . VAL A 1 172 ? 16.606 -9.877 -17.813 1.00 97.38 172 VAL A O 1
ATOM 1328 N N . SER A 1 173 ? 17.880 -8.187 -17.092 1.00 96.88 173 SER A N 1
ATOM 1329 C CA . SER A 1 173 ? 19.091 -8.999 -16.971 1.00 96.88 173 SER A CA 1
ATOM 1330 C C . SER A 1 173 ? 20.048 -8.427 -15.933 1.00 96.88 173 SER A C 1
ATOM 1332 O O . SER A 1 173 ? 20.240 -7.219 -15.854 1.00 96.88 173 SER A O 1
ATOM 1334 N N . ARG A 1 174 ? 20.713 -9.320 -15.193 1.00 97.06 174 ARG A N 1
ATOM 1335 C CA . ARG A 1 174 ? 21.874 -8.989 -14.349 1.00 97.06 174 ARG A CA 1
ATOM 1336 C C . ARG A 1 174 ? 23.217 -9.106 -15.081 1.00 97.06 174 ARG A C 1
ATOM 1338 O O . ARG A 1 174 ? 24.248 -8.776 -14.513 1.00 97.06 174 ARG A O 1
ATOM 1345 N N . ASP A 1 175 ? 23.218 -9.652 -16.298 1.00 98.19 175 ASP A N 1
ATOM 1346 C CA . ASP A 1 175 ? 24.415 -9.851 -17.122 1.00 98.19 175 ASP A CA 1
ATOM 1347 C C . ASP A 1 175 ? 24.677 -8.608 -17.995 1.00 98.19 175 ASP A C 1
ATOM 1349 O O . ASP A 1 175 ? 23.885 -8.340 -18.911 1.00 98.19 175 ASP A O 1
ATOM 1353 N N . PRO A 1 176 ? 25.790 -7.879 -17.775 1.00 97.44 176 PRO A N 1
ATOM 1354 C CA . PRO A 1 176 ? 26.129 -6.690 -18.551 1.00 97.44 176 PRO A CA 1
ATOM 1355 C C . PRO A 1 176 ? 26.342 -6.957 -20.044 1.00 97.44 176 PRO A C 1
ATOM 1357 O O . PRO A 1 176 ? 26.142 -6.052 -20.854 1.00 97.44 176 PRO A O 1
ATOM 1360 N N . ALA A 1 177 ? 26.758 -8.167 -20.434 1.00 98.31 177 ALA A N 1
ATOM 1361 C CA . ALA A 1 177 ? 26.957 -8.504 -21.841 1.00 98.31 177 ALA A CA 1
ATOM 1362 C C . ALA A 1 177 ? 25.622 -8.530 -22.598 1.00 98.31 177 ALA A C 1
ATOM 1364 O O . ALA A 1 177 ? 25.526 -7.954 -23.680 1.00 98.31 177 ALA A O 1
ATOM 1365 N N . ARG A 1 178 ? 24.574 -9.107 -21.994 1.00 98.31 178 ARG A N 1
ATOM 1366 C CA . ARG A 1 178 ? 23.215 -9.112 -22.565 1.00 98.31 178 ARG A CA 1
ATOM 1367 C C . ARG A 1 178 ? 22.635 -7.708 -22.677 1.00 98.31 178 ARG A C 1
ATOM 1369 O O . ARG A 1 178 ? 22.041 -7.385 -23.696 1.00 98.31 178 ARG A O 1
ATOM 1376 N N . LEU A 1 179 ? 22.844 -6.869 -21.660 1.00 97.81 179 LEU A N 1
ATOM 1377 C CA . LEU A 1 179 ? 22.376 -5.479 -21.679 1.00 97.81 179 LEU A CA 1
ATOM 1378 C C . LEU A 1 179 ? 23.033 -4.679 -22.812 1.00 97.81 179 LEU A C 1
ATOM 1380 O O . LEU A 1 179 ? 22.343 -3.987 -23.554 1.00 97.81 179 LEU A O 1
ATOM 1384 N N . ARG A 1 180 ? 24.355 -4.816 -22.994 1.00 97.62 180 ARG A N 1
ATOM 1385 C CA . ARG A 1 180 ? 25.072 -4.167 -24.104 1.00 97.62 180 ARG A CA 1
ATOM 1386 C C . ARG A 1 180 ? 24.598 -4.662 -25.467 1.00 97.62 180 ARG A C 1
ATOM 1388 O O . ARG A 1 180 ? 24.389 -3.844 -26.354 1.00 97.62 180 ARG A O 1
ATOM 1395 N N . ALA A 1 181 ? 24.415 -5.973 -25.623 1.00 98.31 181 ALA A N 1
ATOM 1396 C CA . ALA A 1 181 ? 23.908 -6.548 -26.867 1.00 98.31 181 ALA A CA 1
ATOM 1397 C C . ALA A 1 181 ? 22.513 -6.004 -27.214 1.00 98.31 181 ALA A C 1
ATOM 1399 O O . ALA A 1 181 ? 22.287 -5.602 -28.349 1.00 98.31 181 ALA A O 1
ATOM 1400 N N . PHE A 1 182 ? 21.624 -5.900 -26.224 1.00 98.38 182 PHE A N 1
ATOM 1401 C CA . PHE A 1 182 ? 20.283 -5.345 -26.398 1.00 98.38 182 PHE A CA 1
ATOM 1402 C C . PHE A 1 182 ? 20.295 -3.875 -26.843 1.00 98.38 182 PHE A C 1
ATOM 1404 O O . PHE A 1 182 ? 19.528 -3.498 -27.726 1.00 98.38 182 PHE A O 1
ATOM 1411 N N . VAL A 1 183 ? 21.186 -3.047 -26.282 1.00 97.94 183 VAL A N 1
ATOM 1412 C CA . VAL A 1 183 ? 21.339 -1.645 -26.716 1.00 97.94 183 VAL A CA 1
ATOM 1413 C C . VAL A 1 183 ? 21.835 -1.572 -28.161 1.00 97.94 183 VAL A C 1
ATOM 1415 O O . VAL A 1 183 ? 21.302 -0.793 -28.941 1.00 97.94 183 VAL A O 1
ATOM 1418 N N . VAL A 1 184 ? 22.815 -2.401 -28.538 1.00 97.81 184 VAL A N 1
ATOM 1419 C CA . VAL A 1 184 ? 23.322 -2.453 -29.921 1.00 97.81 184 VAL A CA 1
ATOM 1420 C C . VAL A 1 184 ? 22.225 -2.875 -30.900 1.00 97.81 184 VAL A C 1
ATOM 1422 O O . VAL A 1 184 ? 22.103 -2.275 -31.962 1.00 97.81 184 VAL A O 1
ATOM 1425 N N . GLU A 1 185 ? 21.418 -3.876 -30.543 1.00 97.88 185 GLU A N 1
ATOM 1426 C CA . GLU A 1 185 ? 20.313 -4.372 -31.371 1.00 97.88 185 GLU A CA 1
ATOM 1427 C C . GLU A 1 185 ? 19.226 -3.311 -31.607 1.00 97.88 185 GLU A C 1
ATOM 1429 O O . GLU A 1 185 ? 18.707 -3.203 -32.715 1.00 97.88 185 GLU A O 1
ATOM 1434 N N . ASN A 1 186 ? 18.906 -2.506 -30.588 1.00 97.44 186 ASN A N 1
ATOM 1435 C CA . ASN A 1 186 ? 17.818 -1.521 -30.643 1.00 97.44 186 ASN A CA 1
ATOM 1436 C C . ASN A 1 186 ? 18.291 -0.089 -30.975 1.00 97.44 186 ASN A C 1
ATOM 1438 O O . ASN A 1 186 ? 17.466 0.807 -31.147 1.00 97.44 186 ASN A O 1
ATOM 1442 N N . GLY A 1 187 ? 19.603 0.149 -31.066 1.00 97.12 187 GLY A N 1
ATOM 1443 C CA . GLY A 1 187 ? 20.222 1.456 -31.322 1.00 97.12 187 GLY A CA 1
ATOM 1444 C C . GLY A 1 187 ? 20.270 2.374 -30.095 1.00 97.12 187 GLY A C 1
ATOM 1445 O O . GLY A 1 187 ? 21.333 2.890 -29.752 1.00 97.12 187 GLY A O 1
ATOM 1446 N N . GLU A 1 188 ? 19.143 2.545 -29.406 1.00 95.94 188 GLU A N 1
ATOM 1447 C CA . GLU A 1 188 ? 19.019 3.320 -28.168 1.00 95.94 188 GLU A CA 1
ATOM 1448 C C . GLU A 1 188 ? 18.122 2.576 -27.167 1.00 95.94 188 GLU A C 1
ATOM 1450 O O . GLU A 1 188 ? 17.155 1.915 -27.545 1.00 95.94 188 GLU A O 1
ATOM 1455 N N . ALA A 1 189 ? 18.444 2.662 -25.874 1.00 97.00 189 ALA A N 1
ATOM 1456 C CA . ALA A 1 189 ? 17.658 2.032 -24.818 1.00 97.00 189 ALA A CA 1
ATOM 1457 C C . ALA A 1 189 ? 17.693 2.853 -23.524 1.00 97.00 189 ALA A C 1
ATOM 1459 O O . ALA A 1 189 ? 18.708 3.460 -23.181 1.00 97.00 189 ALA A O 1
ATOM 1460 N N . VAL A 1 190 ? 16.599 2.805 -22.761 1.00 96.81 190 VAL A N 1
ATOM 1461 C CA . VAL A 1 190 ? 16.528 3.386 -21.414 1.00 96.81 190 VAL A CA 1
ATOM 1462 C C . VAL A 1 190 ? 16.828 2.303 -20.382 1.00 96.81 190 VAL A C 1
ATOM 1464 O O . VAL A 1 190 ? 16.092 1.324 -20.278 1.00 96.81 190 VAL A O 1
ATOM 1467 N N . LEU A 1 191 ? 17.884 2.490 -19.588 1.00 95.19 191 LEU A N 1
ATOM 1468 C CA . LEU A 1 191 ? 18.223 1.595 -18.481 1.00 95.19 191 LEU A CA 1
ATOM 1469 C C . LEU A 1 191 ? 17.616 2.122 -17.180 1.00 95.19 191 LEU A C 1
ATOM 1471 O O . LEU A 1 191 ? 17.745 3.301 -16.857 1.00 95.19 191 LEU A O 1
ATOM 1475 N N . LYS A 1 192 ? 16.956 1.238 -16.429 1.00 93.88 192 LYS A N 1
ATOM 1476 C CA . LYS A 1 192 ? 16.326 1.550 -15.141 1.00 93.88 192 LYS A CA 1
ATOM 1477 C C . LYS A 1 192 ? 16.541 0.389 -14.176 1.00 93.88 192 LYS A C 1
ATOM 1479 O O . LYS A 1 192 ? 16.530 -0.766 -14.597 1.00 93.88 192 LYS A O 1
ATOM 1484 N N . LEU A 1 193 ? 16.700 0.697 -12.893 1.00 92.06 193 LEU A N 1
ATOM 1485 C CA . LEU A 1 193 ? 16.676 -0.307 -11.830 1.00 92.06 193 LEU A CA 1
ATOM 1486 C C . LEU A 1 193 ? 15.247 -0.819 -11.622 1.00 92.06 193 LEU A C 1
ATOM 1488 O O . LEU A 1 193 ? 14.285 -0.123 -11.961 1.00 92.06 193 LEU A O 1
ATOM 1492 N N . LEU A 1 194 ? 15.097 -2.038 -11.098 1.00 89.19 194 LEU A N 1
ATOM 1493 C CA . LEU A 1 194 ? 13.777 -2.606 -10.792 1.00 89.19 194 LEU A CA 1
ATOM 1494 C C . LEU A 1 194 ? 13.210 -2.031 -9.490 1.00 89.19 194 LEU A C 1
ATOM 1496 O O . LEU A 1 194 ? 12.029 -1.694 -9.420 1.00 89.19 194 LEU A O 1
ATOM 1500 N N . ASP A 1 195 ? 14.061 -1.826 -8.500 1.00 81.50 195 ASP A N 1
ATOM 1501 C CA . ASP A 1 195 ? 13.770 -1.112 -7.264 1.00 81.50 195 ASP A CA 1
ATOM 1502 C C . ASP A 1 195 ? 14.025 0.400 -7.410 1.00 81.50 195 ASP A C 1
ATOM 1504 O O . ASP A 1 195 ? 14.378 0.896 -8.486 1.00 81.50 195 ASP A O 1
ATOM 1508 N N . GLY A 1 196 ? 13.675 1.147 -6.362 1.00 64.69 196 GLY A N 1
ATOM 1509 C CA . GLY A 1 196 ? 13.815 2.603 -6.273 1.00 64.69 196 GLY A CA 1
ATOM 1510 C C . GLY A 1 196 ? 15.041 3.065 -5.481 1.00 64.69 196 GLY A C 1
ATOM 1511 O O . GLY A 1 196 ? 15.035 4.209 -5.035 1.00 64.69 196 GLY A O 1
ATOM 1512 N N . MET A 1 197 ? 16.032 2.190 -5.261 1.00 50.94 197 MET A N 1
ATOM 1513 C CA . MET A 1 197 ? 17.331 2.590 -4.697 1.00 50.94 197 MET A CA 1
ATOM 1514 C C . MET A 1 197 ? 18.223 3.244 -5.749 1.00 50.94 197 MET A C 1
ATOM 1516 O O . MET A 1 197 ? 18.158 2.819 -6.923 1.00 50.94 197 MET A O 1
#

Foldseek 3Di:
DEEEEAEDDPLPDPCVPDPVNVVVVVCVVVVYWYKYDYLVQKDAADDPQFAQAQVRQGARIKGFIWTKDFDDDVVVVPPVVPPDPVPPDDDDDPRDCRIDTHDTDIHQLNNGPEYEYHYDDDPDVSLLVSLVSVQSSVVSRHHYPPNSVCPVVQQPVCNCVVVVVVDDDDDDDPDVVVVVVVCVVVVHDDDDDSGPD

Radius of gyration: 20.89 Å; chains: 1; bounding box: 46×47×54 Å

Secondary structure (DSSP, 8-state):
-EEEEEES-GGG--TTT-HHHHHHHHHHHTTPEEEEE-GGGEEE-SSS--EE-TTS-EE-EEEEEEEEEE---TTTTTTTSSS----SS---------EEEEEEEEEEGGGSSEEEEEPPSP--HHHHHHHHHHHHHHHTT--EES-HHHHHHS-TTTGGGGGGGGS------S-HHHHHHHHHHHS------SS--

pLDDT: mean 87.65, std 17.71, range [32.78, 98.75]